Protein AF-A0A6V8KE29-F1 (afdb_monomer_lite)

Secondary structure (DSSP, 8-state):
-HHHHHHHHHS-----------HHHHH--S--SS----EEEEEEEEETTSSHHHHIIIIIIHHHHHHHHHTT----EEEEEEEEEPP-STT-S--SSEEEEEEEEEETT-TTHHHHHHHHHHHHHHTT-EE-TTS-----HHHHHHH-TTHHHHHHHHHHHHTTSPTTTT--HHHHHTT-SPP-

Sequence (184 aa):
MIRRALAAVIGRARPRVTACDVGYELMDLAETGGECYRADSMEAFFDAHAGAHIDFVEQDLFAAFEESAKAGRTVAGYVSLRFTRRSSALLAMQRWDVTCSVEVALLKGIEGNAEVLNTLELAALQRGGTIHWGQRNGTDAAAVAASYPELERWRKRLTEIIGDGRPGTFDNDFCSARGLEPQP

Foldseek 3Di:
DVVVVVCVVPVDPDPDDDDDDPPVCVVPVDPPVPDDFDWAKKKKKDAPVVCLVVCLVPPQLVVLCVVCVVVVFDWAWDKDKDWDADDPDQQDQNHYRIMIMIMTITGPPGPCPVVSRVSSQVSSLVSLIDIDPPHDDPDFLVSLCVNGVCLVVQQVVVCVVCPPHDPQPVH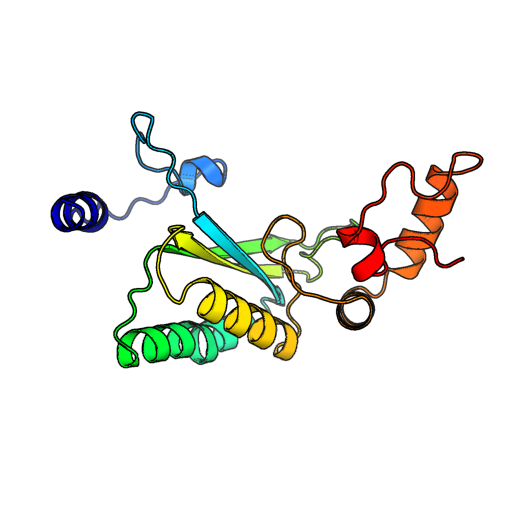DPSCVRNVSHHDD

Organism: NCBI:txid1076126

Radius of gyration: 19.03 Å; chains: 1; bounding box: 56×41×50 Å

Structure (mmCIF, N/CA/C/O backbone):
data_AF-A0A6V8KE29-F1
#
_entry.id   AF-A0A6V8KE29-F1
#
loop_
_atom_site.group_PDB
_atom_site.id
_atom_site.type_symbol
_atom_site.label_atom_id
_atom_site.label_alt_id
_atom_site.label_comp_id
_atom_site.label_asym_id
_atom_site.label_entity_id
_atom_site.label_seq_id
_atom_site.pdbx_PDB_ins_code
_atom_site.Cartn_x
_atom_site.Cartn_y
_atom_site.Cartn_z
_atom_site.occupancy
_atom_site.B_iso_or_equiv
_atom_site.auth_seq_id
_atom_site.auth_comp_id
_atom_site.auth_asym_id
_atom_site.auth_atom_id
_atom_site.pdbx_PDB_model_num
ATOM 1 N N . MET A 1 1 ? -19.698 23.303 14.865 1.00 40.16 1 MET A N 1
ATOM 2 C CA . MET A 1 1 ? -20.238 23.140 13.493 1.00 40.16 1 MET A CA 1
ATOM 3 C C . MET A 1 1 ? -20.007 21.735 12.922 1.00 40.16 1 MET A C 1
ATOM 5 O O . MET A 1 1 ? -20.951 21.170 12.395 1.00 40.16 1 MET A O 1
ATOM 9 N N . ILE A 1 2 ? -18.835 21.119 13.125 1.00 35.66 2 ILE A N 1
ATOM 10 C CA . ILE A 1 2 ? -18.460 19.786 12.590 1.00 35.66 2 ILE A CA 1
ATOM 11 C C . ILE A 1 2 ? -19.374 18.625 13.053 1.00 35.66 2 ILE A C 1
ATOM 13 O O . ILE A 1 2 ? -19.694 17.738 12.268 1.00 35.66 2 ILE A O 1
ATOM 17 N N . ARG A 1 3 ? -19.896 18.657 14.291 1.00 29.27 3 ARG A N 1
ATOM 18 C CA . ARG A 1 3 ? -20.776 17.590 14.824 1.00 29.27 3 ARG A CA 1
ATOM 19 C C . ARG A 1 3 ? -22.111 17.413 14.081 1.00 29.27 3 ARG A C 1
ATOM 21 O O . ARG A 1 3 ? -22.666 16.323 14.118 1.00 29.27 3 ARG A O 1
ATOM 28 N N . ARG A 1 4 ? -22.641 18.455 13.422 1.00 32.03 4 ARG A N 1
ATOM 29 C CA . ARG A 1 4 ? -23.905 18.352 12.662 1.00 32.03 4 ARG A CA 1
ATOM 30 C C . ARG A 1 4 ? -23.705 17.778 11.256 1.00 32.03 4 ARG A C 1
ATOM 32 O O . ARG A 1 4 ? -24.601 17.098 10.774 1.00 32.03 4 ARG A O 1
ATOM 39 N N . ALA A 1 5 ? -22.543 18.000 10.640 1.00 38.38 5 ALA A N 1
ATOM 40 C CA . ALA A 1 5 ? -22.230 17.479 9.309 1.00 38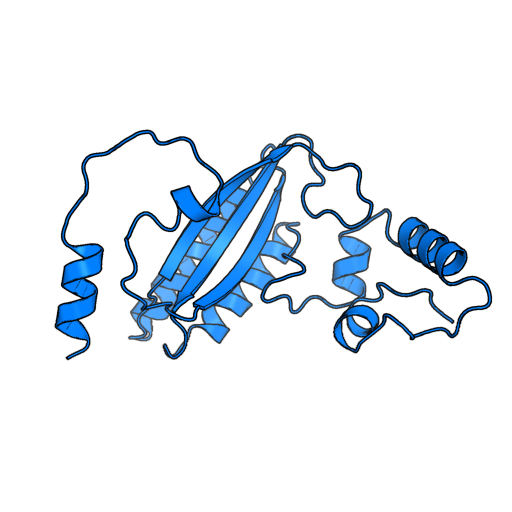.38 5 ALA A CA 1
ATOM 41 C C . ALA A 1 5 ? -21.986 15.960 9.339 1.00 38.38 5 ALA A C 1
ATOM 43 O O . ALA A 1 5 ? -22.573 15.229 8.547 1.00 38.38 5 ALA A O 1
ATOM 44 N N . LEU A 1 6 ? -21.228 15.464 10.328 1.00 34.75 6 LEU A N 1
ATOM 45 C CA . LEU A 1 6 ? -20.935 14.030 10.451 1.00 34.75 6 LEU A CA 1
ATOM 46 C C . LEU A 1 6 ? -22.209 13.187 10.670 1.00 34.75 6 LEU A C 1
ATOM 48 O O . LEU A 1 6 ? -22.374 12.127 10.075 1.00 34.75 6 LEU A O 1
ATOM 52 N N . ALA A 1 7 ? -23.151 13.691 11.476 1.00 34.88 7 ALA A N 1
ATOM 53 C CA . ALA A 1 7 ? -24.426 13.020 11.740 1.00 34.88 7 ALA A CA 1
ATOM 54 C C . ALA A 1 7 ? -25.383 13.035 10.533 1.00 34.88 7 ALA A C 1
ATOM 56 O O . ALA A 1 7 ? -26.183 12.116 10.382 1.00 34.88 7 ALA A O 1
ATOM 57 N N . ALA A 1 8 ? -25.306 14.048 9.664 1.00 40.38 8 ALA A N 1
ATOM 58 C CA . ALA A 1 8 ? -26.127 14.117 8.456 1.00 40.38 8 ALA A CA 1
ATOM 59 C C . ALA A 1 8 ? -25.638 13.151 7.362 1.00 40.38 8 ALA A C 1
ATOM 61 O O . ALA A 1 8 ? -26.462 12.570 6.659 1.00 40.38 8 ALA A O 1
ATOM 62 N N . VAL A 1 9 ? -24.320 12.939 7.265 1.00 47.38 9 VAL A N 1
ATOM 63 C CA . VAL A 1 9 ? -23.701 12.010 6.303 1.00 47.38 9 VAL A CA 1
ATOM 64 C C . VAL A 1 9 ? -23.853 10.549 6.747 1.00 47.38 9 VAL A C 1
ATOM 66 O O . VAL A 1 9 ? -24.133 9.685 5.923 1.00 47.38 9 VAL A O 1
ATOM 69 N N . ILE A 1 10 ? -23.741 10.266 8.050 1.00 48.09 10 ILE A N 1
ATOM 70 C CA . ILE A 1 10 ? -23.757 8.891 8.588 1.00 48.09 10 ILE A CA 1
ATOM 71 C C . ILE A 1 10 ? -25.175 8.444 9.019 1.00 48.09 10 ILE A C 1
ATOM 73 O O . ILE A 1 10 ? -25.472 7.254 9.077 1.00 48.09 10 ILE A O 1
ATOM 77 N N . GLY A 1 11 ? -26.086 9.381 9.310 1.00 36.81 11 GLY A N 1
ATOM 78 C CA . GLY A 1 11 ? -27.332 9.114 10.047 1.00 36.81 11 GLY A CA 1
ATOM 79 C C . GLY A 1 11 ? -28.564 8.691 9.241 1.00 36.81 11 GLY A C 1
ATOM 80 O O . GLY A 1 11 ? -29.607 8.433 9.840 1.00 36.81 11 GLY A O 1
ATOM 81 N N . ARG A 1 12 ? -28.500 8.601 7.908 1.00 46.25 12 ARG A N 1
ATOM 82 C CA . ARG A 1 12 ? -29.589 8.008 7.113 1.00 46.25 12 ARG A CA 1
ATOM 83 C C . ARG A 1 12 ? -29.098 6.713 6.495 1.00 46.25 12 ARG A C 1
ATOM 85 O O . ARG A 1 12 ? -28.470 6.733 5.442 1.00 46.25 12 ARG A O 1
ATOM 92 N N . ALA A 1 13 ? -29.418 5.596 7.145 1.00 47.84 13 ALA A N 1
ATOM 93 C CA . ALA A 1 13 ? -29.290 4.278 6.542 1.00 47.84 13 ALA A CA 1
ATOM 94 C C . ALA A 1 13 ? -30.093 4.273 5.233 1.00 47.84 13 ALA A C 1
ATOM 96 O O . ALA A 1 13 ? -31.324 4.217 5.242 1.00 47.84 13 ALA A O 1
ATOM 97 N N . ARG A 1 14 ? -29.396 4.416 4.103 1.00 54.84 14 ARG A N 1
ATOM 98 C CA . ARG A 1 14 ? -30.002 4.219 2.790 1.00 54.84 14 ARG A CA 1
ATOM 99 C C . ARG A 1 14 ? -30.458 2.757 2.703 1.00 54.84 14 ARG A C 1
ATOM 101 O O . ARG A 1 14 ? -29.802 1.888 3.287 1.00 54.84 14 ARG A O 1
ATOM 108 N N . PRO A 1 15 ? -31.580 2.462 2.025 1.00 55.62 15 PRO A N 1
ATOM 109 C CA . PRO A 1 15 ? -31.987 1.082 1.797 1.00 55.62 15 PRO A CA 1
ATOM 110 C C . PRO A 1 15 ? -30.828 0.309 1.163 1.00 55.62 15 PRO A C 1
ATOM 112 O O . PRO A 1 15 ? -30.126 0.844 0.306 1.00 55.62 15 PRO A O 1
ATOM 115 N N . ARG A 1 16 ? -30.605 -0.935 1.605 1.00 52.28 16 ARG A N 1
ATOM 116 C CA . ARG A 1 16 ? -29.600 -1.814 0.997 1.00 52.28 16 ARG A CA 1
ATOM 117 C C . ARG A 1 16 ? -29.984 -2.018 -0.464 1.00 52.28 16 ARG A C 1
ATOM 119 O O . ARG A 1 16 ? -30.970 -2.692 -0.748 1.00 52.28 16 ARG A O 1
ATOM 126 N N . VAL A 1 17 ? -29.226 -1.416 -1.367 1.00 63.16 17 VAL A N 1
ATOM 127 C CA . VAL A 1 17 ? -29.397 -1.559 -2.810 1.00 63.16 17 VAL A CA 1
ATOM 128 C C . VAL A 1 17 ? -28.163 -2.239 -3.376 1.00 63.16 17 VAL A C 1
ATOM 130 O O . VAL A 1 17 ? -27.036 -1.860 -3.064 1.00 63.16 17 VAL A O 1
ATOM 133 N N . THR A 1 18 ? -28.375 -3.267 -4.191 1.00 68.00 18 THR A N 1
ATOM 134 C CA . THR A 1 18 ? -27.329 -3.793 -5.066 1.00 68.00 18 THR A CA 1
ATOM 135 C C . THR A 1 18 ? -27.209 -2.834 -6.243 1.00 68.00 18 THR A C 1
ATOM 137 O O . THR A 1 18 ? -28.170 -2.664 -6.989 1.00 68.00 18 THR A O 1
ATOM 140 N N . ALA A 1 19 ? -26.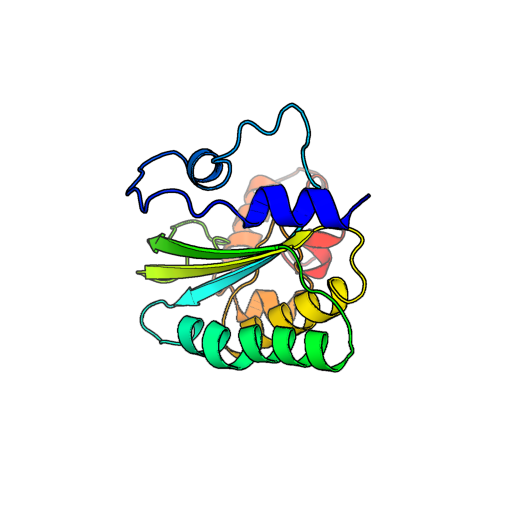051 -2.199 -6.387 1.00 65.44 19 ALA A N 1
ATOM 141 C CA . ALA A 1 19 ? -25.728 -1.320 -7.504 1.00 65.44 19 ALA A CA 1
ATOM 142 C C . ALA A 1 19 ? -24.534 -1.895 -8.279 1.00 65.44 19 ALA A C 1
ATOM 144 O O . ALA A 1 19 ? -23.673 -2.557 -7.698 1.00 65.44 19 ALA A O 1
ATOM 145 N N . CYS A 1 20 ? -24.501 -1.661 -9.588 1.00 59.97 20 CYS A N 1
ATOM 146 C CA . CYS A 1 20 ? -23.387 -2.005 -10.464 1.00 59.97 20 CYS A CA 1
ATOM 147 C C . CYS A 1 20 ? -23.042 -0.753 -11.263 1.00 59.97 20 CYS A C 1
ATOM 149 O O . CYS A 1 20 ? -23.911 -0.233 -11.956 1.00 59.97 20 CYS A O 1
ATOM 151 N N . ASP A 1 21 ? -21.809 -0.274 -11.119 1.00 64.44 21 ASP A N 1
ATOM 152 C CA . ASP A 1 21 ? -21.313 0.920 -11.794 1.00 64.44 21 ASP A CA 1
ATOM 153 C C . ASP A 1 21 ? -19.776 0.903 -11.871 1.00 64.44 21 ASP A C 1
ATOM 155 O O . ASP A 1 21 ? -19.129 -0.034 -11.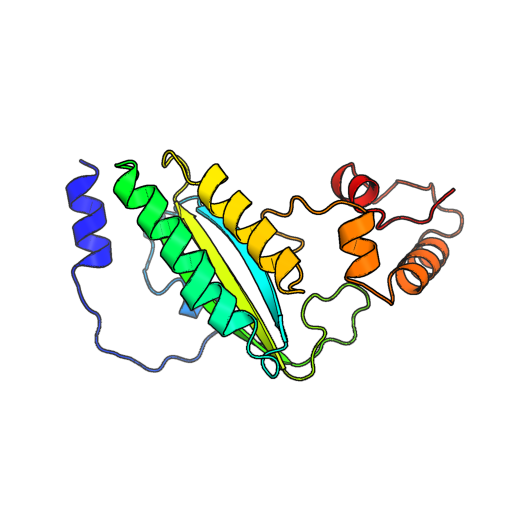384 1.00 64.44 21 ASP A O 1
ATOM 159 N N . VAL A 1 22 ? -19.172 1.936 -12.460 1.00 50.41 22 VAL A N 1
ATOM 160 C CA . VAL A 1 22 ? -17.732 2.197 -12.337 1.00 50.41 22 VAL A CA 1
ATOM 161 C C . VAL A 1 22 ? -17.379 2.487 -10.878 1.00 50.41 22 VAL A C 1
ATOM 163 O O . VAL A 1 22 ? -18.113 3.156 -10.159 1.00 50.41 22 VAL A O 1
ATOM 166 N N . GLY A 1 23 ? -16.237 1.966 -10.417 1.00 50.25 23 GLY A N 1
ATOM 167 C CA . GLY A 1 23 ? -15.914 1.900 -8.985 1.00 50.25 23 GLY A CA 1
ATOM 168 C C . GLY A 1 23 ? -16.017 3.231 -8.231 1.00 50.25 23 GLY A C 1
ATOM 169 O O . GLY A 1 23 ? -16.440 3.230 -7.080 1.00 50.25 23 GLY A O 1
ATOM 170 N N . TYR A 1 24 ? -15.691 4.358 -8.871 1.00 55.16 24 TYR A N 1
ATOM 171 C CA . TYR A 1 24 ? -15.832 5.668 -8.232 1.00 55.16 24 TYR A CA 1
ATOM 172 C C . TYR A 1 24 ? -17.300 6.090 -8.075 1.00 55.16 24 TYR A C 1
ATOM 174 O O . TYR A 1 24 ? -17.627 6.653 -7.044 1.00 55.16 24 TYR A O 1
ATOM 182 N N . GLU A 1 25 ? -18.197 5.750 -9.003 1.00 57.34 25 GLU A N 1
ATOM 183 C CA . GLU A 1 25 ? -19.638 6.055 -8.916 1.00 57.34 25 GLU A CA 1
ATOM 184 C C . GLU A 1 25 ? -20.335 5.187 -7.856 1.00 57.34 25 GLU A C 1
ATOM 186 O O . GLU A 1 25 ? -21.233 5.644 -7.151 1.00 57.34 25 GLU A O 1
ATOM 191 N N . LEU A 1 26 ? -19.854 3.952 -7.656 1.00 58.03 26 LEU A N 1
ATOM 192 C CA . LEU A 1 26 ? -20.290 3.090 -6.549 1.00 58.03 26 LEU A CA 1
ATOM 193 C C . LEU A 1 26 ? -19.850 3.601 -5.171 1.00 58.03 26 LEU A C 1
ATOM 195 O O . LEU A 1 26 ? -20.512 3.297 -4.178 1.00 58.03 26 LEU A O 1
ATOM 199 N N . MET A 1 27 ? -18.727 4.321 -5.089 1.00 57.09 27 MET A N 1
ATOM 200 C CA . MET A 1 27 ? -18.212 4.883 -3.833 1.00 57.09 27 MET A CA 1
ATOM 201 C C . MET A 1 27 ? -18.650 6.339 -3.610 1.00 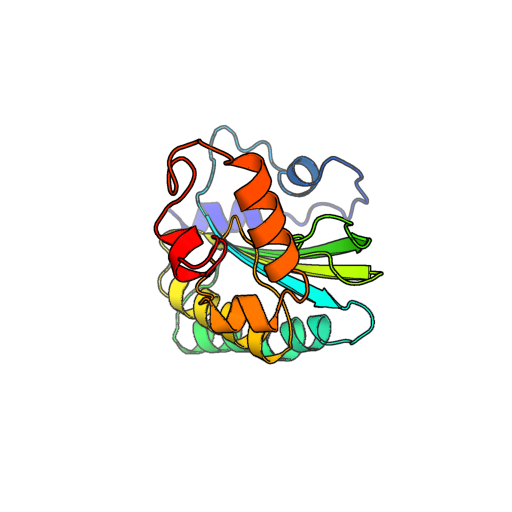57.09 27 MET A C 1
ATOM 203 O O . MET A 1 27 ? -18.761 6.769 -2.463 1.00 57.09 27 MET A O 1
ATOM 207 N N . ASP A 1 28 ? -18.975 7.067 -4.677 1.00 57.03 28 ASP A N 1
ATOM 208 C CA . ASP A 1 28 ? -19.443 8.455 -4.680 1.00 57.03 28 ASP A CA 1
ATOM 209 C C . ASP A 1 28 ? -20.972 8.520 -4.823 1.00 57.03 28 ASP A C 1
ATOM 211 O O . ASP A 1 28 ? -21.545 9.184 -5.681 1.00 57.03 28 ASP A O 1
ATOM 215 N N . LEU A 1 29 ? -21.677 7.784 -3.956 1.00 53.47 29 LEU A N 1
ATOM 216 C CA . LEU A 1 29 ? -23.145 7.698 -3.973 1.00 53.47 29 LEU A CA 1
ATOM 217 C C . LEU A 1 29 ? -23.838 8.999 -3.522 1.00 53.47 29 LEU A C 1
ATOM 219 O O . LEU A 1 29 ? -25.067 9.037 -3.383 1.00 53.47 29 LEU A O 1
ATOM 223 N N . ALA A 1 30 ? -23.094 10.053 -3.204 1.00 52.47 30 ALA A N 1
ATOM 224 C CA . ALA A 1 30 ? -23.647 11.351 -2.862 1.00 52.47 30 ALA A CA 1
ATOM 225 C C . ALA A 1 30 ? -23.384 12.318 -4.015 1.00 52.47 30 ALA A C 1
ATOM 227 O O . ALA A 1 30 ? -22.253 12.435 -4.462 1.00 52.47 30 ALA A O 1
ATOM 228 N N . GLU A 1 31 ? -24.401 13.081 -4.428 1.00 50.12 31 GLU A N 1
ATOM 229 C CA . GLU A 1 31 ? -24.151 14.383 -5.047 1.00 50.12 31 GLU A CA 1
ATOM 230 C C . GLU A 1 31 ? -23.386 15.218 -4.010 1.00 50.12 31 GLU A C 1
ATOM 232 O O . GLU A 1 31 ? -23.969 15.895 -3.159 1.00 50.12 31 GLU A O 1
ATOM 237 N N . THR A 1 32 ? -22.060 15.098 -4.001 1.00 51.94 32 THR A N 1
ATOM 238 C CA . THR A 1 32 ? -21.195 15.993 -3.254 1.00 51.94 32 THR A CA 1
ATOM 239 C C . THR A 1 32 ? -21.341 17.320 -3.980 1.00 51.94 32 THR A C 1
ATOM 241 O O . THR A 1 32 ? -20.823 17.497 -5.074 1.00 51.94 32 THR A O 1
ATOM 244 N N . GLY A 1 33 ? -22.171 18.228 -3.462 1.00 51.25 33 GLY A N 1
ATOM 245 C CA . GLY A 1 33 ? -22.493 19.519 -4.087 1.00 51.25 33 GLY A CA 1
ATOM 246 C C . GLY A 1 33 ? -21.292 20.474 -4.178 1.00 51.25 33 GLY A C 1
ATOM 247 O O . GLY A 1 33 ? -21.361 21.594 -3.686 1.00 51.25 33 GLY A O 1
ATOM 248 N N . GLY A 1 34 ? -20.175 20.025 -4.755 1.00 51.50 34 GLY A N 1
ATOM 249 C CA . GLY A 1 34 ? -18.868 20.671 -4.776 1.00 51.50 34 GLY A CA 1
ATOM 250 C C . GLY A 1 34 ? -17.957 20.337 -3.588 1.00 51.50 34 GLY A C 1
ATOM 251 O O . GLY A 1 34 ? -16.817 20.796 -3.565 1.00 51.50 34 GLY A O 1
ATOM 252 N N . GLU A 1 35 ? -18.406 19.555 -2.601 1.00 54.00 35 GLU A N 1
ATOM 253 C CA . GLU A 1 35 ? -17.611 19.252 -1.402 1.00 54.00 35 GLU A CA 1
ATOM 254 C C . GLU A 1 35 ? -16.776 17.972 -1.566 1.00 54.00 35 GLU A C 1
ATOM 256 O O . GLU A 1 35 ? -17.096 16.916 -1.024 1.00 54.00 35 GLU A O 1
ATOM 261 N N . CYS A 1 36 ? -15.662 18.072 -2.295 1.00 59.47 36 CYS A N 1
ATOM 262 C CA . CYS A 1 36 ? -14.628 17.036 -2.279 1.00 59.47 36 CYS A CA 1
ATOM 263 C C . CYS A 1 36 ? -13.863 17.083 -0.950 1.00 59.47 36 CYS A C 1
ATOM 265 O O . CYS A 1 36 ? -13.052 17.985 -0.707 1.00 59.47 36 CYS A O 1
ATOM 267 N N . TYR A 1 37 ? -14.077 16.085 -0.096 1.00 71.38 37 TYR A N 1
ATOM 268 C CA . TYR A 1 37 ? -13.293 15.918 1.123 1.00 71.38 37 TYR A CA 1
ATOM 269 C C . TYR A 1 37 ? -11.961 15.241 0.800 1.00 71.38 37 TYR A C 1
ATOM 271 O O . TYR A 1 37 ? -11.911 14.170 0.203 1.00 71.38 37 TYR A O 1
ATOM 279 N N . ARG A 1 38 ? -10.852 15.871 1.200 1.00 85.25 38 ARG A N 1
ATOM 280 C CA . ARG A 1 38 ? -9.517 15.286 1.029 1.00 85.25 38 ARG A CA 1
ATOM 281 C C . ARG A 1 38 ? -9.342 14.138 2.018 1.00 85.25 38 ARG A C 1
ATOM 283 O O . ARG A 1 38 ? -9.529 14.343 3.216 1.00 85.25 38 ARG A O 1
ATOM 290 N N . ALA A 1 39 ? -8.920 12.982 1.527 1.00 90.31 39 ALA A N 1
ATOM 291 C CA . ALA A 1 39 ? -8.514 11.848 2.346 1.00 90.31 39 ALA A CA 1
ATOM 292 C C . ALA A 1 39 ? -7.004 11.593 2.217 1.00 90.31 39 ALA A C 1
ATOM 294 O O . ALA A 1 39 ? -6.378 12.016 1.244 1.00 90.31 39 ALA A O 1
ATOM 295 N N . ASP A 1 40 ? -6.434 10.940 3.226 1.00 93.00 40 ASP A N 1
ATOM 296 C CA . ASP A 1 40 ? -5.177 10.194 3.125 1.00 93.00 40 ASP A CA 1
ATOM 297 C C . ASP A 1 40 ? -5.524 8.704 3.211 1.00 93.00 40 ASP A C 1
ATOM 299 O O . ASP A 1 40 ? -6.411 8.322 3.979 1.00 93.00 40 ASP A O 1
ATOM 303 N N . SER A 1 41 ? -4.885 7.874 2.398 1.00 96.00 41 SER A N 1
ATOM 304 C CA . SER A 1 41 ? -5.310 6.489 2.189 1.00 96.00 41 SER A CA 1
ATOM 305 C C . SER A 1 41 ? -4.138 5.557 1.962 1.00 96.00 41 SER A C 1
ATOM 307 O O . SER A 1 41 ? -3.152 5.940 1.330 1.00 96.00 41 SER A O 1
ATOM 309 N N . MET A 1 42 ? -4.302 4.317 2.405 1.00 97.75 42 MET A N 1
ATOM 310 C CA . MET A 1 42 ? -3.474 3.183 2.011 1.00 97.75 42 MET A CA 1
ATOM 311 C C . MET A 1 42 ? -4.369 2.072 1.461 1.00 97.75 42 MET A C 1
ATOM 313 O O . MET A 1 42 ? -5.521 1.935 1.875 1.00 97.75 42 MET A O 1
ATOM 317 N N . GLU A 1 43 ? -3.829 1.266 0.557 1.00 98.56 43 GLU A N 1
ATOM 318 C CA . GLU A 1 43 ? -4.497 0.076 0.044 1.00 98.56 43 GLU A CA 1
ATOM 319 C C . GLU A 1 43 ? -3.474 -1.051 -0.040 1.00 98.56 43 GLU A C 1
ATOM 321 O O . GLU A 1 43 ? -2.367 -0.878 -0.556 1.00 98.56 43 GLU A O 1
ATOM 326 N N . ALA A 1 44 ? -3.849 -2.204 0.502 1.00 98.50 44 ALA A N 1
ATOM 327 C CA . ALA A 1 44 ? -3.042 -3.409 0.524 1.00 98.50 44 ALA A CA 1
ATOM 328 C C . ALA A 1 44 ? -3.712 -4.512 -0.295 1.00 98.50 44 ALA A C 1
ATOM 330 O O . ALA A 1 44 ? -4.929 -4.656 -0.276 1.00 98.50 44 ALA A O 1
ATOM 331 N N . PHE A 1 45 ? -2.916 -5.308 -0.998 1.00 98.62 45 PHE A N 1
ATOM 332 C CA . PHE A 1 45 ? -3.369 -6.387 -1.871 1.00 98.62 45 PHE A CA 1
ATOM 333 C C . PHE A 1 45 ? -2.866 -7.725 -1.350 1.00 98.62 45 PHE A C 1
ATOM 335 O O . PHE A 1 45 ? -1.675 -7.868 -1.081 1.00 98.62 45 PHE A O 1
ATOM 342 N N . PHE A 1 46 ? -3.754 -8.709 -1.277 1.00 98.56 46 PHE A N 1
ATOM 343 C CA . PHE A 1 46 ? -3.487 -10.032 -0.724 1.00 98.56 46 PHE A CA 1
ATOM 344 C C . PHE A 1 46 ? -4.005 -11.136 -1.645 1.00 98.56 46 PHE A C 1
ATOM 346 O O . PHE A 1 46 ? -4.962 -10.941 -2.402 1.00 98.56 46 PHE A O 1
ATOM 353 N N . ASP A 1 47 ? -3.439 -12.332 -1.498 1.00 97.81 47 ASP A N 1
ATOM 354 C CA . ASP A 1 47 ? -4.038 -13.553 -2.029 1.00 97.81 47 ASP A CA 1
ATOM 355 C C . ASP A 1 47 ? -5.387 -13.813 -1.341 1.00 97.81 47 ASP A C 1
ATOM 357 O O . ASP A 1 47 ? -5.457 -14.030 -0.123 1.00 97.81 47 ASP A O 1
ATOM 361 N N . ALA A 1 48 ? -6.474 -13.797 -2.113 1.00 97.81 48 ALA A N 1
ATOM 362 C CA . ALA A 1 48 ? -7.806 -14.048 -1.576 1.00 97.81 48 ALA A CA 1
ATOM 363 C C . ALA A 1 48 ? -8.002 -15.512 -1.140 1.00 97.81 48 ALA A C 1
ATOM 365 O O . ALA A 1 48 ? -8.905 -15.796 -0.357 1.00 97.81 48 ALA A O 1
ATOM 366 N N . HIS A 1 49 ? -7.165 -16.445 -1.598 1.00 97.06 49 HIS A N 1
ATOM 367 C CA . HIS A 1 49 ? -7.249 -17.854 -1.208 1.00 97.06 49 HIS A CA 1
ATOM 368 C C . HIS A 1 49 ? -6.467 -18.178 0.068 1.00 97.06 49 HIS A C 1
ATOM 370 O O . HIS A 1 49 ? -6.772 -19.170 0.727 1.00 97.06 49 HIS A O 1
ATOM 376 N N . ALA A 1 50 ? -5.490 -17.348 0.442 1.00 95.62 50 ALA A N 1
ATOM 377 C CA . ALA A 1 50 ? -4.615 -17.605 1.587 1.00 95.62 50 ALA A CA 1
ATOM 378 C C . ALA A 1 50 ? -5.195 -17.151 2.940 1.00 95.62 50 ALA A C 1
ATOM 380 O O . ALA A 1 50 ? -4.593 -17.410 3.975 1.00 95.62 50 ALA A O 1
ATOM 381 N N . GLY A 1 51 ? -6.323 -16.431 2.951 1.00 96.38 51 GLY A N 1
ATOM 382 C CA . GLY A 1 51 ? -6.958 -15.924 4.177 1.00 96.38 51 GLY A CA 1
ATOM 383 C C . GLY A 1 51 ? -6.291 -14.692 4.808 1.00 96.38 51 GLY A C 1
ATOM 384 O O . GLY A 1 51 ? -6.917 -14.026 5.622 1.00 96.38 51 GLY A O 1
ATOM 385 N N . ALA A 1 52 ? -5.088 -14.304 4.372 1.00 97.62 52 ALA A N 1
ATOM 386 C CA . ALA A 1 52 ? -4.325 -13.191 4.953 1.00 97.62 52 ALA A CA 1
ATOM 387 C C . ALA A 1 52 ? -5.070 -11.838 4.981 1.00 97.62 52 ALA A C 1
ATOM 389 O O . ALA A 1 52 ? -4.880 -11.052 5.904 1.00 97.62 52 ALA A O 1
ATOM 390 N N . HIS A 1 53 ? -5.939 -11.568 4.001 1.00 98.00 53 HIS A N 1
ATOM 391 C CA . HIS A 1 53 ? -6.790 -10.370 3.986 1.00 98.00 53 HIS A CA 1
ATOM 392 C C . HIS A 1 53 ? -7.852 -10.370 5.095 1.00 98.00 53 HIS A C 1
ATOM 394 O O . HIS A 1 53 ? -8.197 -9.306 5.600 1.00 98.00 53 HIS A O 1
ATOM 400 N N . ILE A 1 54 ? -8.367 -11.545 5.475 1.00 98.25 54 ILE A N 1
ATOM 401 C CA . ILE A 1 54 ? -9.314 -11.692 6.588 1.00 98.25 54 ILE A CA 1
ATOM 402 C C . ILE A 1 54 ? -8.574 -11.413 7.887 1.00 98.25 54 ILE A C 1
ATOM 404 O O . ILE A 1 54 ? -9.010 -10.557 8.651 1.00 98.25 54 ILE A O 1
ATOM 408 N N . ASP A 1 55 ? -7.417 -12.049 8.093 1.00 98.38 55 ASP A N 1
ATOM 409 C CA . ASP A 1 55 ? -6.629 -11.814 9.302 1.00 98.38 55 ASP A CA 1
ATOM 410 C C . ASP A 1 55 ? -6.186 -10.350 9.419 1.00 98.38 55 ASP A C 1
ATOM 412 O O . ASP A 1 55 ? -6.210 -9.792 10.511 1.00 98.38 55 ASP A O 1
ATOM 416 N N . PHE A 1 56 ? -5.830 -9.705 8.304 1.00 98.62 56 PHE A N 1
ATOM 417 C CA . PHE A 1 56 ? -5.510 -8.279 8.281 1.00 98.62 56 PHE A CA 1
ATOM 418 C C . PHE A 1 56 ? -6.674 -7.421 8.797 1.00 98.62 56 PHE A C 1
ATOM 420 O O . PHE A 1 56 ? -6.483 -6.541 9.637 1.00 98.62 56 PHE A O 1
ATOM 427 N N . VAL A 1 57 ? -7.895 -7.694 8.328 1.00 98.31 57 VAL A N 1
ATOM 428 C CA . VAL A 1 57 ? -9.093 -6.966 8.766 1.00 98.31 57 VAL A CA 1
ATOM 429 C C . VAL A 1 57 ? -9.417 -7.267 10.232 1.00 98.31 57 VAL A C 1
ATOM 431 O O . VAL A 1 57 ? -9.634 -6.346 11.019 1.00 98.31 57 VAL A O 1
ATOM 434 N N . GLU A 1 58 ? -9.451 -8.543 10.608 1.00 97.88 58 GLU A N 1
ATOM 435 C CA . GLU A 1 58 ? -9.914 -8.968 11.929 1.00 97.88 58 GLU A CA 1
ATOM 436 C C . GLU A 1 58 ? -8.911 -8.662 13.045 1.00 97.88 58 GLU A C 1
ATOM 438 O O . GLU A 1 58 ? -9.321 -8.300 14.148 1.00 97.88 58 GLU A O 1
ATOM 443 N N . GLN A 1 59 ? -7.612 -8.798 12.772 1.00 97.88 59 GLN A N 1
ATOM 444 C CA . GLN A 1 59 ? -6.570 -8.743 13.797 1.00 97.88 59 GLN A CA 1
ATOM 445 C C . GLN A 1 59 ? -5.811 -7.417 13.809 1.00 97.88 59 GLN A C 1
ATOM 447 O O . GLN A 1 59 ? -5.449 -6.965 14.890 1.00 97.88 59 GLN A O 1
ATOM 452 N N . ASP A 1 60 ? -5.593 -6.772 12.657 1.00 98.44 60 ASP A N 1
ATOM 453 C CA . ASP A 1 60 ? -4.767 -5.556 12.601 1.00 98.44 60 ASP A CA 1
ATOM 454 C C . ASP A 1 60 ? -5.614 -4.296 12.429 1.00 98.44 60 ASP A C 1
ATOM 456 O O . ASP A 1 60 ? -5.439 -3.324 13.164 1.00 98.44 60 ASP A O 1
ATOM 460 N N . LEU A 1 61 ? -6.567 -4.307 11.492 1.00 98.19 61 LEU A N 1
ATOM 461 C CA . LEU A 1 61 ? -7.407 -3.145 11.199 1.00 98.19 61 LEU A CA 1
ATOM 462 C C . LEU A 1 61 ? -8.276 -2.763 12.392 1.00 98.19 61 LEU A C 1
ATOM 464 O O . LEU A 1 61 ? -8.244 -1.613 12.841 1.00 98.19 61 LEU A O 1
ATOM 468 N N . PHE A 1 62 ? -9.029 -3.718 12.938 1.00 97.19 62 PHE A N 1
ATOM 469 C CA . PHE A 1 62 ? -9.850 -3.440 14.113 1.00 97.19 62 PHE A CA 1
ATOM 470 C C . PHE A 1 62 ? -9.008 -3.122 15.349 1.00 97.19 62 PHE A C 1
ATOM 472 O O . PHE A 1 62 ? -9.393 -2.240 16.116 1.00 97.19 62 PHE A O 1
ATOM 479 N N . ALA A 1 63 ? -7.841 -3.752 15.516 1.00 97.62 63 ALA A N 1
ATOM 480 C CA . ALA A 1 63 ? -6.935 -3.423 16.613 1.00 97.62 63 ALA A CA 1
ATOM 481 C C . ALA A 1 63 ? -6.415 -1.981 16.514 1.00 97.62 63 ALA A C 1
ATOM 483 O O . ALA A 1 63 ? -6.485 -1.248 17.498 1.00 97.62 63 ALA A O 1
ATOM 484 N N . ALA A 1 64 ? -5.989 -1.526 15.331 1.00 97.50 64 ALA A N 1
ATOM 485 C CA . ALA A 1 64 ? -5.517 -0.156 15.130 1.00 97.50 64 ALA A CA 1
ATOM 486 C C . ALA A 1 64 ? -6.612 0.887 15.426 1.00 97.50 64 ALA A C 1
ATOM 488 O O . ALA A 1 64 ? -6.344 1.942 16.011 1.00 97.50 64 ALA A O 1
ATOM 489 N N . PHE A 1 65 ? -7.865 0.599 15.059 1.00 96.19 65 PHE A N 1
ATOM 490 C CA . PHE A 1 65 ? -8.995 1.483 15.360 1.00 96.19 65 PHE A CA 1
ATOM 491 C C . PHE A 1 65 ? -9.336 1.495 16.853 1.00 96.19 65 PHE A C 1
ATOM 493 O O . PHE A 1 65 ? -9.558 2.566 17.422 1.00 96.19 65 PHE A O 1
ATOM 500 N N . GLU A 1 66 ? -9.325 0.331 17.500 1.00 96.19 66 GLU A N 1
ATOM 501 C CA . GLU A 1 66 ? -9.533 0.187 18.942 1.00 96.19 66 GLU A CA 1
ATOM 502 C C . GLU A 1 66 ? -8.442 0.925 19.740 1.00 96.19 66 GLU A C 1
ATOM 504 O O . GLU A 1 66 ? -8.737 1.630 20.705 1.00 96.19 66 GLU A O 1
ATOM 509 N N . GLU A 1 67 ? -7.177 0.826 19.326 1.00 96.25 67 GLU A N 1
ATOM 510 C CA . GLU A 1 67 ? -6.060 1.560 19.929 1.00 96.25 67 GLU A CA 1
ATOM 511 C C . GLU A 1 67 ? -6.204 3.074 19.760 1.00 96.25 67 GLU A C 1
ATOM 513 O O . GLU A 1 67 ? -5.991 3.832 20.712 1.00 96.25 67 GLU A O 1
ATOM 518 N N . SER A 1 68 ? -6.618 3.533 18.575 1.00 94.69 68 SER A N 1
ATOM 519 C CA . SER A 1 68 ? -6.930 4.946 18.351 1.00 94.69 68 SER A CA 1
ATOM 520 C C . SER A 1 68 ? -8.043 5.420 19.291 1.00 94.69 68 SER A C 1
ATOM 522 O O . SER A 1 68 ? -7.891 6.454 19.948 1.00 94.69 68 SER A O 1
ATOM 524 N N . ALA A 1 69 ? -9.121 4.642 19.421 1.00 93.88 69 ALA A N 1
ATOM 525 C CA . ALA A 1 69 ? -10.241 4.960 20.300 1.00 93.88 69 ALA A CA 1
ATOM 526 C C . ALA A 1 69 ? -9.827 5.007 21.782 1.00 93.88 69 ALA A C 1
ATOM 528 O O . ALA A 1 69 ? -10.177 5.956 22.485 1.00 93.88 69 ALA A O 1
ATOM 529 N N . LYS A 1 70 ? -9.022 4.042 22.250 1.00 95.88 70 LYS A N 1
ATOM 530 C CA . LYS A 1 70 ? -8.456 4.020 23.614 1.00 95.88 70 LYS A CA 1
ATOM 531 C C . LYS A 1 70 ? -7.570 5.229 23.902 1.00 95.88 70 LYS A C 1
ATOM 533 O O . LYS A 1 70 ? -7.571 5.731 25.022 1.00 95.88 70 LYS A O 1
ATOM 538 N N . ALA A 1 71 ? -6.859 5.724 22.892 1.00 94.75 71 ALA A N 1
ATOM 539 C CA . ALA A 1 71 ? -6.077 6.955 22.973 1.00 94.75 71 ALA A CA 1
ATOM 540 C C . ALA A 1 71 ? -6.932 8.239 22.883 1.00 94.75 71 ALA A C 1
ATOM 542 O O . ALA A 1 71 ? -6.381 9.335 22.843 1.00 94.75 71 ALA A O 1
ATOM 543 N N . GLY A 1 72 ? -8.266 8.133 22.820 1.00 93.94 72 GLY A N 1
ATOM 544 C CA . GLY A 1 72 ? -9.171 9.278 22.684 1.00 93.94 72 GLY A CA 1
ATOM 545 C C . GLY A 1 72 ? -9.163 9.922 21.293 1.00 93.94 72 GLY A C 1
ATOM 546 O O . GLY A 1 72 ? -9.688 11.024 21.129 1.00 93.94 72 GLY A O 1
ATOM 547 N N . ARG A 1 73 ? -8.583 9.255 20.287 1.00 94.19 73 ARG A N 1
ATOM 548 C CA . ARG A 1 73 ? -8.473 9.748 18.909 1.00 94.19 73 ARG A CA 1
ATOM 549 C C . ARG A 1 73 ? -9.604 9.195 18.050 1.00 94.19 73 ARG A C 1
ATOM 551 O O . ARG A 1 73 ? -9.944 8.015 18.107 1.00 94.19 73 ARG A O 1
ATOM 558 N N . THR A 1 74 ? -10.191 10.064 17.233 1.00 90.44 74 THR A N 1
ATOM 559 C CA . THR A 1 74 ? -11.255 9.682 16.295 1.00 90.44 74 THR A CA 1
ATOM 560 C C . THR A 1 74 ? -10.642 9.118 15.022 1.00 90.44 74 THR A C 1
ATOM 562 O O . THR A 1 74 ? -9.733 9.724 14.475 1.00 90.44 74 THR A O 1
ATOM 565 N N . VAL A 1 75 ? -11.191 8.021 14.507 1.00 90.62 75 VAL A N 1
ATOM 566 C CA . VAL A 1 75 ? -10.943 7.563 13.135 1.00 90.62 75 VAL A CA 1
ATOM 567 C C . VAL A 1 75 ? -12.197 7.871 12.325 1.00 90.62 75 VAL A C 1
ATOM 569 O O . VAL A 1 75 ? -13.287 7.435 12.692 1.00 90.62 75 VAL A O 1
ATOM 572 N N . ALA A 1 76 ? -12.073 8.652 11.252 1.00 90.75 76 ALA A N 1
ATOM 573 C CA . ALA A 1 76 ? -13.194 8.936 10.356 1.00 90.75 76 ALA A CA 1
ATOM 574 C C . ALA A 1 76 ? -12.768 8.757 8.902 1.00 90.75 76 ALA A C 1
ATOM 576 O O . ALA A 1 76 ? -11.785 9.349 8.456 1.00 90.75 76 ALA A O 1
ATOM 577 N N . GLY A 1 77 ? -13.521 7.943 8.171 1.00 90.62 77 GLY A N 1
ATOM 578 C CA . GLY A 1 77 ? -13.143 7.472 6.850 1.00 90.62 77 GLY A CA 1
ATOM 579 C C . GLY A 1 77 ? -13.990 6.282 6.419 1.00 90.62 77 GLY A C 1
ATOM 580 O O . GLY A 1 77 ? -15.053 6.037 6.996 1.00 90.62 77 GLY A O 1
ATOM 581 N N . TYR A 1 78 ? -13.502 5.532 5.438 1.00 92.50 78 TYR A N 1
ATOM 582 C CA . TYR A 1 78 ? -14.088 4.261 5.032 1.00 92.50 78 TYR A CA 1
ATOM 583 C C . TYR A 1 78 ? -13.023 3.174 4.901 1.00 92.50 78 TYR A C 1
ATOM 585 O O . TYR A 1 78 ? -11.832 3.448 4.741 1.00 92.50 78 TYR A O 1
ATOM 593 N N . VAL A 1 79 ? -13.498 1.932 4.958 1.00 95.81 79 VAL A N 1
ATOM 594 C CA . VAL A 1 79 ? -12.738 0.739 4.598 1.00 95.81 79 VAL A CA 1
ATOM 595 C C . VAL A 1 79 ? -13.459 0.083 3.431 1.00 95.81 79 VAL A C 1
ATOM 597 O O . VAL A 1 79 ? -14.679 -0.092 3.496 1.00 95.81 79 VAL A O 1
ATOM 600 N N . SER A 1 80 ? -12.738 -0.250 2.363 1.00 95.75 80 SER A N 1
ATOM 601 C CA . SER A 1 80 ? -13.302 -0.932 1.195 1.00 95.75 80 SER A CA 1
ATOM 602 C C . SER A 1 80 ? -12.546 -2.223 0.904 1.00 95.75 80 SER A C 1
ATOM 604 O O . SER A 1 80 ? -11.343 -2.319 1.145 1.00 95.75 80 SER A O 1
ATOM 606 N N . LEU A 1 81 ? -13.270 -3.236 0.423 1.00 97.88 81 LEU A N 1
ATOM 607 C CA . LEU A 1 81 ? -12.689 -4.483 -0.060 1.00 97.88 81 LEU A CA 1
ATOM 608 C C . LEU A 1 81 ? -13.079 -4.678 -1.521 1.00 97.88 81 LEU A C 1
ATOM 610 O O . LEU A 1 81 ? -14.260 -4.580 -1.868 1.00 97.88 81 LEU A O 1
ATOM 614 N N . ARG A 1 82 ? -12.100 -4.969 -2.378 1.00 97.81 82 ARG A N 1
ATOM 615 C CA . ARG A 1 82 ? -12.315 -5.197 -3.812 1.00 97.81 82 ARG A CA 1
ATOM 616 C C . ARG A 1 82 ? -11.629 -6.486 -4.245 1.00 97.81 82 ARG A C 1
ATOM 618 O O . ARG A 1 82 ? -10.476 -6.731 -3.915 1.00 97.81 82 ARG A O 1
ATOM 625 N N . PHE A 1 83 ? -12.335 -7.305 -5.020 1.00 97.81 83 PHE A N 1
ATOM 626 C CA . PHE A 1 83 ? -11.798 -8.554 -5.557 1.00 97.81 83 PHE A CA 1
ATOM 627 C C . PHE A 1 83 ? -11.523 -8.401 -7.044 1.00 97.81 83 PHE A C 1
ATOM 629 O O . PHE A 1 83 ? -12.386 -7.982 -7.815 1.00 97.81 83 PHE A O 1
ATOM 636 N N . THR A 1 84 ? -10.309 -8.744 -7.449 1.00 97.75 84 THR A N 1
ATOM 637 C CA . THR A 1 84 ? -9.838 -8.600 -8.827 1.00 97.75 84 THR A CA 1
ATOM 638 C C . THR A 1 84 ? -9.136 -9.869 -9.282 1.00 97.75 84 THR A C 1
ATOM 640 O O . THR A 1 84 ? -8.632 -10.645 -8.470 1.00 97.75 84 THR A O 1
ATOM 643 N N . ARG A 1 85 ? -9.119 -10.105 -10.596 1.00 97.88 85 ARG A N 1
ATOM 644 C CA . ARG A 1 85 ? -8.312 -11.179 -11.182 1.00 97.88 85 ARG A CA 1
ATOM 645 C C . ARG A 1 85 ? -6.858 -10.752 -11.305 1.00 97.88 85 ARG A C 1
ATOM 647 O O . ARG A 1 85 ? -6.553 -9.561 -11.366 1.00 97.88 85 ARG A O 1
ATOM 654 N N . ARG A 1 86 ? -5.993 -11.753 -11.438 1.00 97.25 86 ARG A N 1
ATOM 655 C CA . ARG A 1 86 ? -4.585 -11.576 -11.781 1.00 97.25 86 ARG A CA 1
ATOM 656 C C . ARG A 1 86 ? -4.385 -10.666 -12.994 1.00 97.25 86 ARG A C 1
ATOM 658 O O . ARG A 1 86 ? -5.009 -10.861 -14.037 1.00 97.25 86 ARG A O 1
ATOM 665 N N . SER A 1 87 ? -3.456 -9.726 -12.869 1.00 96.81 87 SER A N 1
ATOM 666 C CA . SER A 1 87 ? -2.957 -8.890 -13.958 1.00 96.81 87 SER A CA 1
ATOM 667 C C . SER A 1 87 ? -1.689 -9.487 -14.574 1.00 96.81 87 SER A C 1
ATOM 669 O O . SER A 1 87 ? -0.900 -10.147 -13.899 1.00 96.81 87 SER A O 1
ATOM 671 N N . SER A 1 88 ? -1.475 -9.238 -15.867 1.00 96.06 88 SER A N 1
ATOM 672 C CA . SER A 1 88 ? -0.257 -9.630 -16.587 1.00 96.06 88 SER A CA 1
ATOM 673 C C . SER A 1 88 ? 0.853 -8.573 -16.543 1.00 96.06 88 SER A C 1
ATOM 675 O O . SER A 1 88 ? 1.931 -8.802 -17.092 1.00 96.06 88 SER A O 1
ATOM 677 N N . ALA A 1 89 ? 0.601 -7.396 -15.961 1.00 96.12 89 ALA A N 1
ATOM 678 C CA . ALA A 1 89 ? 1.611 -6.347 -15.854 1.00 96.12 89 ALA A CA 1
ATOM 679 C C . ALA A 1 89 ? 2.640 -6.680 -14.759 1.00 96.12 89 ALA A C 1
ATOM 681 O O . ALA A 1 89 ? 2.280 -7.119 -13.670 1.00 96.12 89 ALA A O 1
ATOM 682 N N . LEU A 1 90 ? 3.924 -6.434 -15.041 1.00 96.00 90 LEU A N 1
ATOM 683 C CA . LEU A 1 90 ? 5.048 -6.880 -14.199 1.00 96.00 90 LEU A CA 1
ATOM 684 C C . LEU A 1 90 ? 5.046 -6.269 -12.789 1.00 96.00 90 LEU A C 1
ATOM 686 O O . LEU A 1 90 ? 5.491 -6.909 -11.842 1.00 96.00 90 LEU A O 1
ATOM 690 N N . LEU A 1 91 ? 4.529 -5.045 -12.661 1.00 96.31 91 LEU A N 1
ATOM 691 C CA . LEU A 1 91 ? 4.426 -4.311 -11.397 1.00 96.31 91 LEU A CA 1
ATOM 692 C C . LEU A 1 91 ? 2.989 -4.232 -10.862 1.00 96.31 91 LEU A C 1
ATOM 694 O O . LEU A 1 91 ? 2.710 -3.436 -9.968 1.00 96.31 91 LEU A O 1
ATOM 698 N N . ALA A 1 92 ? 2.048 -5.010 -11.403 1.00 96.88 92 ALA A N 1
ATOM 699 C CA . ALA A 1 92 ? 0.691 -5.007 -10.871 1.00 96.88 92 ALA A CA 1
ATOM 700 C C . ALA A 1 92 ? 0.648 -5.603 -9.461 1.00 96.88 92 ALA A C 1
ATOM 702 O O . ALA A 1 92 ? 1.298 -6.607 -9.182 1.00 96.88 92 ALA A O 1
ATOM 703 N N . MET A 1 93 ? -0.178 -5.020 -8.595 1.00 97.56 93 MET A N 1
ATOM 704 C CA . MET A 1 93 ? -0.404 -5.520 -7.233 1.00 97.56 93 MET A CA 1
ATOM 705 C C . MET A 1 93 ? -1.403 -6.689 -7.222 1.00 97.56 93 MET A C 1
ATOM 707 O O . MET A 1 93 ? -1.414 -7.506 -6.306 1.00 97.56 93 MET A O 1
ATOM 711 N N . GLN A 1 94 ? -2.203 -6.824 -8.288 1.00 97.12 94 GLN A N 1
ATOM 712 C CA . GLN A 1 94 ? -3.124 -7.938 -8.525 1.00 97.12 94 GLN A CA 1
ATOM 713 C C . GLN A 1 94 ? -2.373 -9.168 -9.051 1.00 97.12 94 GLN A C 1
ATOM 715 O O . GLN A 1 94 ? -2.433 -9.495 -10.237 1.00 97.12 94 GLN A O 1
ATOM 720 N N . ARG A 1 95 ? -1.595 -9.821 -8.185 1.00 93.75 95 ARG A N 1
ATOM 721 C CA . ARG A 1 95 ? -0.622 -10.859 -8.584 1.00 93.75 95 ARG A CA 1
ATOM 722 C C . ARG A 1 95 ? -1.134 -12.283 -8.452 1.00 93.75 95 ARG A C 1
ATOM 724 O O . ARG A 1 95 ? -0.536 -13.187 -9.035 1.00 93.75 95 ARG A O 1
ATOM 731 N N . TRP A 1 96 ? -2.202 -12.474 -7.690 1.00 96.56 96 TRP A N 1
ATOM 732 C CA . TRP A 1 96 ? -2.802 -13.775 -7.417 1.00 96.56 96 TRP A CA 1
ATOM 733 C C . TRP A 1 96 ? -4.026 -13.996 -8.298 1.00 96.56 96 TRP A C 1
ATOM 735 O O . TRP A 1 96 ? -4.619 -13.030 -8.786 1.00 96.56 96 TRP A O 1
ATOM 745 N N . ASP A 1 97 ? -4.404 -15.260 -8.494 1.00 97.12 97 ASP A N 1
ATOM 746 C CA . ASP A 1 97 ? -5.529 -15.655 -9.354 1.00 97.12 97 ASP A CA 1
ATOM 747 C C . ASP A 1 97 ? -6.815 -14.905 -8.982 1.00 97.12 97 ASP A C 1
ATOM 749 O O . ASP A 1 97 ? -7.494 -14.357 -9.858 1.00 97.12 97 ASP A O 1
ATOM 753 N N . VAL A 1 98 ? -7.061 -14.781 -7.675 1.00 98.00 98 VAL A N 1
ATOM 754 C CA . VAL A 1 98 ? -7.980 -13.807 -7.090 1.00 98.00 98 VAL A CA 1
ATOM 755 C C . VAL A 1 98 ? -7.213 -12.982 -6.064 1.00 98.00 98 VAL A C 1
ATOM 757 O O . VAL A 1 98 ? -6.687 -13.504 -5.085 1.00 98.00 98 VAL A O 1
ATOM 760 N N . THR A 1 99 ? -7.154 -11.676 -6.293 1.00 98.50 99 THR A N 1
ATOM 761 C CA . THR A 1 99 ? -6.558 -10.716 -5.367 1.00 98.50 99 THR A CA 1
ATOM 762 C C . THR A 1 99 ? -7.665 -9.983 -4.622 1.00 98.50 99 THR A C 1
ATOM 764 O O . THR A 1 99 ? -8.559 -9.422 -5.259 1.00 98.50 99 THR A O 1
ATOM 767 N N . CYS A 1 100 ? -7.587 -9.953 -3.294 1.00 98.62 100 CYS A N 1
ATOM 768 C CA . CYS A 1 100 ? -8.387 -9.054 -2.468 1.00 98.62 100 CYS A CA 1
ATOM 769 C C . CYS A 1 100 ? -7.560 -7.809 -2.166 1.00 98.62 100 CYS A C 1
ATOM 771 O O . CYS A 1 100 ? -6.468 -7.928 -1.611 1.00 98.62 100 CYS A O 1
ATOM 773 N N . SER A 1 101 ? -8.072 -6.630 -2.499 1.00 98.62 101 SER A N 1
ATOM 774 C CA . SER A 1 101 ? -7.523 -5.375 -2.012 1.00 98.62 101 SER A CA 1
ATOM 775 C C . SER A 1 101 ? -8.349 -4.840 -0.852 1.00 98.62 101 SER A C 1
ATOM 777 O O . SER A 1 101 ? -9.575 -4.937 -0.869 1.00 98.62 101 SER A O 1
ATOM 779 N N . VAL A 1 102 ? -7.667 -4.347 0.177 1.00 98.69 102 VAL A N 1
ATOM 780 C CA . VAL A 1 102 ? -8.248 -3.723 1.365 1.00 98.69 102 VAL A CA 1
ATOM 781 C C . VAL A 1 102 ? -7.738 -2.294 1.408 1.00 98.69 102 VAL A C 1
ATOM 783 O O . VAL A 1 102 ? -6.542 -2.065 1.575 1.00 98.69 102 VAL A O 1
ATOM 786 N N . GLU A 1 103 ? -8.637 -1.338 1.232 1.00 98.44 103 GLU A N 1
ATOM 787 C CA . GLU A 1 103 ? -8.335 0.089 1.274 1.00 98.44 103 GLU A CA 1
ATOM 788 C C . GLU A 1 103 ? -8.848 0.697 2.571 1.00 98.44 103 GLU A C 1
ATOM 790 O O . GLU A 1 103 ? -9.974 0.426 2.988 1.00 98.44 103 GLU A O 1
ATOM 795 N N . VAL A 1 104 ? -8.037 1.565 3.171 1.00 98.00 104 VAL A N 1
ATOM 796 C CA . VAL A 1 104 ? -8.401 2.385 4.324 1.00 98.00 104 VAL A CA 1
ATOM 797 C C . VAL A 1 104 ? -8.150 3.841 3.964 1.00 98.00 104 VAL A C 1
ATOM 799 O O . VAL A 1 104 ? -7.003 4.263 3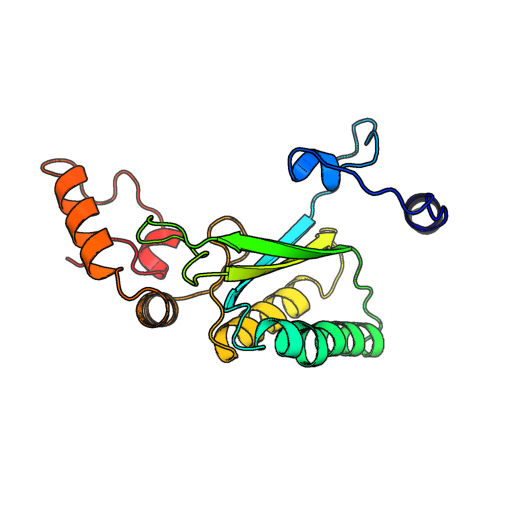.824 1.00 98.00 104 VAL A O 1
ATOM 802 N N . ALA A 1 105 ? -9.226 4.612 3.821 1.00 95.81 105 ALA A N 1
ATOM 803 C CA . ALA A 1 105 ? -9.179 6.023 3.456 1.00 95.81 105 ALA A CA 1
ATOM 804 C C . ALA A 1 105 ? -9.739 6.878 4.592 1.00 95.81 105 ALA A C 1
ATOM 806 O O . ALA A 1 105 ? -10.917 6.775 4.935 1.00 95.81 105 ALA A O 1
ATOM 807 N N . LEU A 1 106 ? -8.897 7.730 5.176 1.00 94.81 106 LEU A N 1
ATOM 808 C CA . LEU A 1 106 ? -9.213 8.551 6.343 1.00 94.81 106 LEU A CA 1
ATOM 809 C C . LEU A 1 106 ? -9.272 10.034 5.971 1.00 94.81 106 LEU A C 1
ATOM 811 O O . LEU A 1 106 ? -8.422 10.544 5.242 1.00 94.81 106 LEU A O 1
ATOM 815 N N . LEU A 1 107 ? -10.253 10.760 6.507 1.00 91.44 107 LEU A N 1
ATOM 816 C CA . LEU A 1 107 ? -10.419 12.194 6.264 1.00 91.44 107 LEU A CA 1
ATOM 817 C C . LEU A 1 107 ? -9.191 12.977 6.738 1.00 91.44 107 LEU A C 1
ATOM 819 O O . LEU A 1 107 ? -8.763 12.855 7.886 1.00 91.44 107 LEU A O 1
ATOM 823 N N . LYS A 1 108 ? -8.632 13.819 5.867 1.00 86.94 108 LYS A N 1
ATOM 824 C CA . LYS A 1 108 ? -7.415 14.582 6.156 1.00 86.94 108 LYS A CA 1
ATOM 825 C C . LYS A 1 108 ? -7.633 15.578 7.300 1.00 86.94 108 LYS A C 1
ATOM 827 O O . LYS A 1 108 ? -8.662 16.241 7.375 1.00 86.94 108 LYS A O 1
ATOM 832 N N . GLY A 1 109 ? -6.608 15.742 8.139 1.00 84.31 109 GLY A N 1
ATOM 833 C CA . GLY A 1 109 ? -6.602 16.706 9.247 1.00 84.31 109 GLY A CA 1
ATOM 834 C C . GLY A 1 109 ? -7.092 16.145 10.582 1.00 84.31 109 GLY A C 1
ATOM 835 O O . GLY A 1 109 ? -7.209 16.901 11.542 1.00 84.31 109 GLY A O 1
ATOM 836 N N . ILE A 1 110 ? -7.358 14.840 10.653 1.00 89.25 110 ILE A N 1
ATOM 837 C CA . ILE A 1 110 ? -7.654 14.144 11.903 1.00 89.25 110 ILE A CA 1
ATOM 838 C C . ILE A 1 110 ? -6.347 13.630 12.514 1.00 89.25 110 ILE A C 1
ATOM 840 O O . ILE A 1 110 ? -5.528 12.996 11.845 1.00 89.25 110 ILE A O 1
ATOM 844 N N . GLU A 1 111 ? -6.145 13.954 13.788 1.00 92.88 111 GLU A N 1
ATOM 845 C CA . GLU A 1 111 ? -4.992 13.524 14.577 1.00 92.88 111 GLU A CA 1
ATOM 846 C C . GLU A 1 111 ? -4.962 11.996 14.713 1.00 92.88 111 GLU A C 1
ATOM 848 O O . GLU A 1 111 ? -5.975 11.376 15.032 1.00 92.88 111 GLU A O 1
ATOM 853 N N . GLY A 1 112 ? -3.795 11.383 14.502 1.00 92.94 112 GLY A N 1
ATOM 854 C CA . GLY A 1 112 ? -3.623 9.931 14.582 1.00 92.94 112 GLY A CA 1
ATOM 855 C C . GLY A 1 112 ? -3.751 9.183 13.254 1.00 92.94 112 GLY A C 1
ATOM 856 O O . GLY A 1 112 ? -3.406 8.004 13.200 1.00 92.94 112 GLY A O 1
ATOM 857 N N . ASN A 1 113 ? -4.224 9.829 12.180 1.00 94.31 113 ASN A N 1
ATOM 858 C CA . ASN A 1 113 ? -4.415 9.153 10.893 1.00 94.31 113 ASN A CA 1
ATOM 859 C C . ASN A 1 113 ? -3.115 8.569 10.334 1.00 94.31 113 ASN A C 1
ATOM 861 O O . ASN A 1 113 ? -3.112 7.444 9.847 1.00 94.31 113 ASN A O 1
ATOM 865 N N . ALA A 1 114 ? -2.022 9.335 10.374 1.00 94.06 114 ALA A N 1
ATOM 866 C CA . ALA A 1 114 ? -0.753 8.899 9.800 1.00 94.06 114 ALA A CA 1
ATOM 867 C C . ALA A 1 114 ? -0.203 7.679 10.548 1.00 94.06 114 ALA A C 1
ATOM 869 O O . ALA A 1 114 ? 0.308 6.756 9.924 1.00 94.06 114 ALA A O 1
ATOM 870 N N . GLU A 1 115 ? -0.348 7.660 11.871 1.00 95.50 115 GLU A N 1
ATOM 871 C CA . GLU A 1 115 ? 0.035 6.550 12.732 1.00 95.50 115 GLU A CA 1
ATOM 872 C C . GLU A 1 115 ? -0.795 5.305 12.425 1.00 95.50 115 GLU A C 1
ATOM 874 O O . GLU A 1 115 ? -0.220 4.246 12.200 1.00 95.50 115 GLU A O 1
ATOM 879 N N . VAL A 1 116 ? -2.124 5.437 12.333 1.00 97.06 116 VAL A N 1
ATOM 880 C CA . VAL A 1 116 ? -3.013 4.323 11.964 1.00 97.06 116 VAL A CA 1
ATOM 881 C C . VAL A 1 116 ? -2.635 3.764 10.591 1.00 97.06 116 VAL A C 1
ATOM 883 O O . VAL A 1 116 ? -2.418 2.563 10.463 1.00 97.06 116 VAL A O 1
ATOM 886 N N . LEU A 1 117 ? -2.492 4.615 9.570 1.00 97.38 117 LEU A N 1
ATOM 887 C CA . LEU A 1 117 ? -2.156 4.166 8.215 1.00 97.38 117 LEU A CA 1
ATOM 888 C C . LEU A 1 117 ? -0.764 3.517 8.141 1.00 97.38 117 LEU A C 1
ATOM 890 O O . LEU A 1 117 ? -0.608 2.514 7.451 1.00 97.38 117 LEU A O 1
ATOM 894 N N . ASN A 1 118 ? 0.229 4.036 8.872 1.00 96.31 118 ASN A N 1
ATOM 895 C CA . ASN A 1 118 ? 1.562 3.429 8.948 1.00 96.31 118 ASN A CA 1
ATOM 896 C C . ASN A 1 118 ? 1.529 2.050 9.622 1.00 96.31 118 ASN A C 1
ATOM 898 O O . ASN A 1 118 ? 2.160 1.117 9.129 1.00 96.31 118 ASN A O 1
ATOM 902 N N . THR A 1 119 ? 0.792 1.905 10.728 1.00 97.25 119 THR A N 1
ATOM 903 C CA . THR A 1 119 ? 0.626 0.613 11.412 1.00 97.25 119 THR A CA 1
ATOM 904 C C . THR A 1 119 ? 0.006 -0.422 10.476 1.00 97.25 119 THR A C 1
ATOM 906 O O . THR A 1 119 ? 0.492 -1.548 10.391 1.00 97.25 119 THR A O 1
ATOM 909 N N . LEU A 1 120 ? -1.025 -0.029 9.725 1.00 98.38 120 LEU A N 1
ATOM 910 C CA . LEU A 1 120 ? -1.698 -0.914 8.776 1.00 98.38 120 LEU A CA 1
ATOM 911 C C . LEU A 1 120 ? -0.826 -1.266 7.569 1.00 98.38 120 LEU A C 1
ATOM 913 O O . LEU A 1 120 ? -0.853 -2.404 7.115 1.00 98.38 120 LEU A O 1
ATOM 917 N N . GLU A 1 121 ? -0.012 -0.337 7.069 1.00 97.94 121 GLU A N 1
ATOM 918 C CA . GLU A 1 121 ? 0.942 -0.634 5.995 1.00 97.94 121 GLU A CA 1
ATOM 919 C C . GLU A 1 121 ? 1.959 -1.699 6.426 1.00 97.94 121 GLU A C 1
ATOM 921 O O . GLU A 1 121 ? 2.175 -2.680 5.713 1.00 97.94 121 GLU A O 1
ATOM 926 N N . LEU A 1 122 ? 2.528 -1.555 7.626 1.00 96.81 122 LEU A N 1
ATOM 927 C CA . LEU A 1 122 ? 3.469 -2.528 8.180 1.00 96.81 122 LEU A CA 1
ATOM 928 C C . LEU A 1 122 ? 2.815 -3.895 8.406 1.00 96.81 122 LEU A C 1
ATOM 930 O O . LEU A 1 122 ? 3.397 -4.917 8.042 1.00 96.81 122 LEU A O 1
ATOM 934 N N . ALA A 1 123 ? 1.605 -3.920 8.966 1.00 98.06 123 ALA A N 1
ATOM 935 C CA . ALA A 1 123 ? 0.864 -5.156 9.193 1.00 98.06 123 ALA A CA 1
ATOM 936 C C . ALA A 1 123 ? 0.532 -5.878 7.874 1.00 98.06 123 ALA A C 1
ATOM 938 O O . ALA A 1 123 ? 0.718 -7.091 7.756 1.00 98.06 123 ALA A O 1
ATOM 939 N N . ALA A 1 124 ? 0.138 -5.131 6.838 1.00 97.88 124 ALA A N 1
ATOM 940 C CA . ALA A 1 124 ? -0.103 -5.688 5.513 1.00 97.88 124 ALA A CA 1
ATOM 941 C C . ALA A 1 124 ? 1.155 -6.355 4.931 1.00 97.88 124 ALA A C 1
ATOM 943 O O . ALA A 1 124 ? 1.077 -7.483 4.438 1.00 97.88 124 ALA A O 1
ATOM 944 N N . LEU A 1 125 ? 2.318 -5.701 5.034 1.00 96.12 125 LEU A N 1
ATOM 945 C CA . LEU A 1 125 ? 3.597 -6.261 4.581 1.00 96.12 125 LEU A CA 1
ATOM 946 C C . LEU A 1 125 ? 3.976 -7.532 5.354 1.00 96.12 125 LEU A C 1
ATOM 948 O O . LEU A 1 125 ? 4.404 -8.514 4.749 1.00 96.12 125 LEU A O 1
ATOM 952 N N . GLN A 1 126 ? 3.774 -7.551 6.675 1.00 96.38 126 GLN A N 1
ATOM 953 C CA . GLN A 1 126 ? 4.040 -8.728 7.516 1.00 96.38 126 GLN A CA 1
ATOM 954 C C . GLN A 1 126 ? 3.179 -9.937 7.133 1.00 96.38 126 GLN A C 1
ATOM 956 O O . GLN A 1 126 ? 3.614 -11.078 7.287 1.00 96.38 126 GLN A O 1
ATOM 961 N N . ARG A 1 127 ? 1.987 -9.699 6.578 1.00 96.44 127 ARG A N 1
ATOM 962 C CA . ARG A 1 127 ? 1.088 -10.740 6.062 1.00 96.44 127 ARG A CA 1
ATOM 963 C C . ARG A 1 127 ? 1.323 -11.096 4.592 1.00 96.44 127 ARG A C 1
ATOM 965 O O . ARG A 1 127 ? 0.511 -11.799 3.994 1.00 96.44 127 ARG A O 1
ATOM 972 N N . GLY A 1 128 ? 2.416 -10.622 3.995 1.00 95.06 128 GLY A N 1
ATOM 973 C CA . GLY A 1 128 ? 2.756 -10.892 2.596 1.00 95.06 128 GLY A CA 1
ATOM 974 C C . GLY A 1 128 ? 1.907 -10.115 1.585 1.00 95.06 128 GLY A C 1
ATOM 975 O O . GLY A 1 128 ? 1.871 -10.479 0.406 1.00 95.06 128 GLY A O 1
ATOM 976 N N . GLY A 1 129 ? 1.215 -9.064 2.032 1.00 96.31 129 GLY A N 1
ATOM 977 C CA . GLY A 1 129 ? 0.496 -8.150 1.156 1.00 96.31 129 GLY A CA 1
ATOM 978 C C . GLY A 1 129 ? 1.434 -7.209 0.396 1.00 96.31 129 GLY A C 1
ATOM 979 O O . GLY A 1 129 ? 2.574 -6.978 0.793 1.00 96.31 129 GLY A O 1
ATOM 980 N N . THR A 1 130 ? 0.942 -6.634 -0.701 1.00 97.12 130 THR A N 1
ATOM 981 C CA . THR A 1 130 ? 1.625 -5.547 -1.429 1.00 97.12 130 THR A CA 1
ATOM 982 C C . THR A 1 130 ? 0.878 -4.239 -1.313 1.00 97.12 130 THR A C 1
ATOM 984 O O . THR A 1 130 ? -0.348 -4.241 -1.310 1.00 97.12 130 THR A O 1
ATOM 987 N N . ILE A 1 131 ? 1.605 -3.125 -1.282 1.00 97.94 131 ILE A N 1
ATOM 988 C CA . ILE A 1 131 ? 1.035 -1.793 -1.060 1.00 97.94 131 ILE A CA 1
ATOM 989 C C . ILE A 1 131 ? 0.759 -1.069 -2.378 1.00 97.94 131 ILE A C 1
ATOM 991 O O . ILE A 1 131 ? 1.525 -1.188 -3.337 1.00 97.94 131 ILE A O 1
ATOM 995 N N . HIS A 1 132 ? -0.332 -0.301 -2.405 1.00 98.00 132 HIS A N 1
ATOM 996 C CA . HIS A 1 132 ? -0.779 0.449 -3.567 1.00 98.00 132 HIS A CA 1
ATOM 997 C C . HIS A 1 132 ? 0.256 1.476 -4.055 1.00 98.00 132 HIS A C 1
ATOM 999 O O . HIS A 1 132 ? 0.750 2.281 -3.271 1.00 98.00 132 HIS A O 1
ATOM 1005 N N . TRP A 1 133 ? 0.577 1.504 -5.353 1.00 97.50 133 TRP A N 1
ATOM 1006 C CA . TRP A 1 133 ? 1.580 2.437 -5.897 1.00 97.50 133 TRP A CA 1
ATOM 1007 C C . TRP A 1 133 ? 1.146 3.906 -5.880 1.00 97.50 133 TRP A C 1
ATOM 1009 O O . TRP A 1 133 ? 1.950 4.789 -5.616 1.00 97.50 133 TRP A O 1
ATOM 1019 N N . GLY A 1 134 ? -0.127 4.169 -6.176 1.00 95.44 134 GLY A N 1
ATOM 1020 C CA . GLY A 1 134 ? -0.710 5.516 -6.248 1.00 95.44 134 GLY A CA 1
ATOM 1021 C C . GLY A 1 134 ? -1.311 6.049 -4.942 1.00 95.44 134 GLY A C 1
ATOM 1022 O O . GLY A 1 134 ? -2.069 7.011 -4.988 1.00 95.44 134 GLY A O 1
ATOM 1023 N N . GLN A 1 135 ? -1.048 5.403 -3.806 1.00 95.38 135 GLN A N 1
ATOM 1024 C CA . GLN A 1 135 ? -1.530 5.836 -2.489 1.00 95.38 135 GLN A CA 1
ATOM 1025 C C . GLN A 1 135 ? -0.351 5.923 -1.511 1.00 95.38 135 GLN A C 1
ATOM 1027 O O . GLN A 1 135 ? 0.807 5.878 -1.935 1.00 95.38 135 GLN A O 1
ATOM 1032 N N . ARG A 1 136 ? -0.615 6.078 -0.209 1.00 94.62 136 ARG A N 1
ATOM 1033 C CA . ARG A 1 136 ? 0.438 6.026 0.804 1.00 94.62 136 ARG A CA 1
ATOM 1034 C C . ARG A 1 136 ? 1.168 4.685 0.702 1.00 94.62 136 ARG A C 1
ATOM 1036 O O . ARG A 1 136 ? 0.540 3.629 0.728 1.00 94.62 136 ARG A O 1
ATOM 1043 N N . ASN A 1 137 ? 2.479 4.773 0.514 1.00 96.31 137 ASN A N 1
ATOM 1044 C CA . ASN A 1 137 ? 3.346 3.630 0.292 1.00 96.31 137 ASN A CA 1
ATOM 1045 C C . ASN A 1 137 ? 4.743 3.965 0.809 1.00 96.31 137 ASN A C 1
ATOM 1047 O O . ASN A 1 137 ? 5.494 4.675 0.143 1.00 96.31 137 ASN A O 1
ATOM 1051 N N . GLY A 1 138 ? 5.089 3.481 1.995 1.00 95.06 138 GLY A N 1
ATOM 1052 C CA . GLY A 1 138 ? 6.389 3.640 2.644 1.00 95.06 138 GLY A CA 1
ATOM 1053 C C . GLY A 1 138 ? 7.390 2.522 2.346 1.00 95.06 138 GLY A C 1
ATOM 1054 O O . GLY A 1 138 ? 8.436 2.482 2.988 1.00 95.06 138 GLY A O 1
ATOM 1055 N N . THR A 1 139 ? 7.100 1.625 1.395 1.00 95.94 139 THR A N 1
ATOM 1056 C CA . THR A 1 139 ? 7.996 0.500 1.079 1.00 95.94 139 THR A CA 1
ATOM 1057 C C . THR A 1 139 ? 9.351 0.967 0.549 1.00 95.94 139 THR A C 1
ATOM 1059 O O . THR A 1 139 ? 9.446 1.959 -0.178 1.00 95.94 139 THR A O 1
ATOM 1062 N N . ASP A 1 140 ? 10.399 0.226 0.908 1.00 95.38 140 ASP A N 1
ATOM 1063 C CA . ASP A 1 140 ? 11.753 0.399 0.387 1.00 95.38 140 ASP A CA 1
ATOM 1064 C C . ASP A 1 140 ? 12.066 -0.621 -0.723 1.00 95.38 140 ASP A C 1
ATOM 1066 O O . ASP A 1 140 ? 11.274 -1.517 -1.035 1.00 95.38 140 ASP A O 1
ATOM 1070 N N . ALA A 1 141 ? 13.245 -0.495 -1.333 1.00 95.75 141 ALA A N 1
ATOM 1071 C CA . ALA A 1 141 ? 13.690 -1.389 -2.397 1.00 95.75 141 ALA A CA 1
ATOM 1072 C C . ALA A 1 141 ? 13.732 -2.873 -1.987 1.00 95.75 141 ALA A C 1
ATOM 1074 O O . ALA A 1 141 ? 13.492 -3.739 -2.830 1.00 95.75 141 ALA A O 1
ATOM 1075 N N . ALA A 1 142 ? 14.009 -3.187 -0.717 1.00 94.25 142 ALA A N 1
ATOM 1076 C CA . ALA A 1 142 ? 14.064 -4.566 -0.240 1.00 94.25 142 ALA A CA 1
ATOM 1077 C C . ALA A 1 142 ? 12.656 -5.169 -0.134 1.00 94.25 142 ALA A C 1
ATOM 1079 O O . ALA A 1 142 ? 12.418 -6.268 -0.639 1.00 94.25 142 ALA A O 1
ATOM 1080 N N . ALA A 1 143 ? 11.708 -4.432 0.448 1.00 94.25 143 ALA A N 1
ATOM 1081 C CA . ALA A 1 143 ? 10.305 -4.827 0.520 1.00 94.25 143 ALA A CA 1
ATOM 1082 C C . ALA A 1 143 ? 9.683 -4.976 -0.879 1.00 94.25 143 ALA A C 1
ATOM 1084 O O . ALA A 1 143 ? 8.937 -5.927 -1.136 1.00 94.25 143 ALA A O 1
ATOM 1085 N N . VAL A 1 144 ? 10.031 -4.081 -1.810 1.00 96.00 144 VAL A N 1
ATOM 1086 C CA . VAL A 1 144 ? 9.598 -4.167 -3.210 1.00 96.00 144 VAL A CA 1
ATOM 1087 C C . VAL A 1 144 ? 10.208 -5.381 -3.907 1.00 96.00 144 VAL A C 1
ATOM 1089 O O . VAL A 1 144 ? 9.472 -6.132 -4.539 1.00 96.00 144 VAL A O 1
ATOM 1092 N N . ALA A 1 145 ? 11.507 -5.644 -3.765 1.00 94.44 145 ALA A N 1
ATOM 1093 C CA . ALA A 1 145 ? 12.140 -6.817 -4.375 1.00 94.44 145 ALA A CA 1
ATOM 1094 C C . ALA A 1 145 ? 11.587 -8.142 -3.821 1.00 94.44 145 ALA A C 1
ATOM 1096 O O . ALA A 1 145 ? 11.329 -9.068 -4.589 1.00 94.44 145 ALA A O 1
ATOM 1097 N N . ALA A 1 146 ? 11.349 -8.222 -2.508 1.00 92.81 146 ALA A N 1
ATOM 1098 C CA . ALA A 1 146 ? 10.719 -9.383 -1.877 1.00 92.81 146 ALA A CA 1
ATOM 1099 C C . ALA A 1 146 ? 9.279 -9.583 -2.365 1.00 92.81 146 ALA A C 1
ATOM 1101 O O . ALA A 1 146 ? 8.806 -10.710 -2.505 1.00 92.81 146 ALA A O 1
ATOM 1102 N N . SER A 1 147 ? 8.590 -8.478 -2.647 1.00 92.88 147 SER A N 1
ATOM 1103 C CA . SER A 1 147 ? 7.257 -8.518 -3.211 1.00 92.88 147 SER A CA 1
ATOM 1104 C C . SER A 1 147 ? 7.309 -8.982 -4.664 1.00 92.88 147 SER A C 1
ATOM 1106 O O . SER A 1 147 ? 6.699 -9.996 -4.967 1.00 92.88 147 SER A O 1
ATOM 1108 N N . TYR A 1 148 ? 7.986 -8.288 -5.575 1.00 95.00 148 TYR A N 1
ATOM 1109 C CA . TYR A 1 148 ? 7.809 -8.441 -7.024 1.00 95.00 148 TYR A CA 1
ATOM 1110 C C . TYR A 1 148 ? 8.898 -9.316 -7.671 1.00 95.00 148 TYR A C 1
ATOM 1112 O O . TYR A 1 148 ? 9.966 -8.803 -8.004 1.00 95.00 148 TYR A O 1
ATOM 1120 N N . PRO A 1 149 ? 8.632 -10.604 -7.976 1.00 91.12 149 PRO A N 1
ATOM 1121 C CA . PRO A 1 149 ? 9.658 -11.497 -8.525 1.00 91.12 149 PRO A CA 1
ATOM 1122 C C . PRO A 1 149 ? 10.076 -11.116 -9.953 1.00 91.12 149 PRO A C 1
ATOM 1124 O O . PRO A 1 149 ? 11.175 -11.430 -10.395 1.00 91.12 149 PRO A O 1
ATOM 1127 N N . GLU A 1 150 ? 9.206 -10.408 -10.679 1.00 94.38 150 GLU A N 1
ATOM 1128 C CA . GLU A 1 150 ? 9.451 -9.939 -12.047 1.00 94.38 150 GLU A CA 1
ATOM 1129 C C . GLU A 1 150 ? 10.173 -8.577 -12.098 1.00 94.38 150 GLU A C 1
ATOM 1131 O O . GLU A 1 150 ? 10.301 -7.991 -13.175 1.00 94.38 150 GLU A O 1
ATOM 1136 N N . LEU A 1 151 ? 10.646 -8.047 -10.962 1.00 95.62 151 LEU A N 1
ATOM 1137 C CA . LEU A 1 151 ? 11.249 -6.712 -10.888 1.00 95.62 151 LEU A CA 1
ATOM 1138 C C . LEU A 1 151 ? 12.476 -6.564 -11.801 1.00 95.62 151 LEU A C 1
ATOM 1140 O O . LEU A 1 151 ? 12.602 -5.563 -12.500 1.00 95.62 151 LEU A O 1
ATOM 1144 N N . GLU A 1 152 ? 13.337 -7.581 -11.886 1.00 95.00 152 GLU A N 1
ATOM 1145 C CA . GLU A 1 152 ? 14.484 -7.565 -12.809 1.00 95.00 152 GLU A CA 1
ATOM 1146 C C . GLU A 1 152 ? 14.055 -7.505 -14.275 1.00 95.00 152 GLU A C 1
ATOM 1148 O O . GLU A 1 152 ? 14.641 -6.795 -15.096 1.00 95.00 152 GLU A O 1
ATOM 1153 N N . ARG A 1 153 ? 12.983 -8.222 -14.621 1.00 95.62 153 ARG A N 1
ATOM 1154 C CA . ARG A 1 153 ? 12.425 -8.176 -15.971 1.00 95.62 153 ARG A CA 1
ATOM 1155 C C . ARG A 1 153 ? 11.851 -6.797 -16.270 1.00 95.62 153 ARG A C 1
ATOM 1157 O O . ARG A 1 153 ? 12.034 -6.315 -17.385 1.00 95.62 153 ARG A O 1
ATOM 1164 N N . TRP A 1 154 ? 11.180 -6.171 -15.304 1.00 95.25 154 TRP A N 1
ATOM 1165 C CA . TRP A 1 154 ? 10.726 -4.787 -15.418 1.00 95.25 154 TRP A CA 1
ATOM 1166 C C . TRP A 1 154 ? 11.903 -3.846 -15.691 1.00 95.25 154 TRP A C 1
ATOM 1168 O O . TRP A 1 154 ? 11.888 -3.164 -16.714 1.00 95.25 154 TRP A O 1
ATOM 1178 N N . ARG A 1 155 ? 12.950 -3.886 -14.858 1.00 93.50 155 ARG A N 1
ATOM 1179 C CA . ARG A 1 155 ? 14.150 -3.047 -15.009 1.00 93.50 155 ARG A CA 1
ATOM 1180 C C . ARG A 1 155 ? 14.781 -3.218 -16.388 1.00 93.50 155 ARG A C 1
ATOM 1182 O O . ARG A 1 155 ? 15.022 -2.234 -17.077 1.00 93.50 155 ARG A O 1
ATOM 1189 N N . LYS A 1 156 ? 14.943 -4.462 -16.851 1.00 93.25 156 LYS A N 1
ATOM 1190 C CA . LYS A 1 156 ? 15.460 -4.748 -18.197 1.00 93.25 156 LYS A CA 1
ATOM 1191 C C . LYS A 1 156 ? 14.599 -4.124 -19.301 1.00 93.25 156 LYS A C 1
ATOM 1193 O O . LYS A 1 156 ? 15.138 -3.522 -20.225 1.00 93.25 156 LYS A O 1
ATOM 1198 N N . ARG A 1 157 ? 13.269 -4.259 -19.224 1.00 93.12 157 ARG A N 1
ATOM 1199 C CA . ARG A 1 157 ? 12.359 -3.649 -20.211 1.00 93.12 157 ARG A CA 1
ATOM 1200 C C . ARG A 1 157 ? 12.399 -2.130 -20.159 1.00 93.12 157 ARG A C 1
ATOM 1202 O O . ARG A 1 157 ? 12.338 -1.498 -21.206 1.00 93.12 157 ARG A O 1
ATOM 1209 N N . LEU A 1 158 ? 12.537 -1.556 -18.972 1.00 92.00 158 LEU A N 1
ATOM 1210 C CA . LEU A 1 158 ? 12.679 -0.120 -18.807 1.00 92.00 158 LEU A CA 1
ATOM 1211 C C . LEU A 1 158 ? 13.975 0.387 -19.454 1.00 92.00 158 LEU A C 1
ATOM 1213 O O . LEU A 1 158 ? 13.923 1.357 -20.205 1.00 92.00 158 LEU A O 1
ATOM 1217 N N . THR A 1 159 ? 15.102 -0.315 -19.283 1.00 90.06 159 THR A N 1
ATOM 1218 C CA . THR A 1 159 ? 16.355 -0.014 -20.000 1.00 90.06 159 THR A CA 1
ATOM 1219 C C . THR A 1 159 ? 16.170 -0.049 -21.518 1.00 90.06 159 THR A C 1
ATOM 1221 O O . THR A 1 159 ? 16.622 0.861 -22.206 1.00 90.06 159 THR A O 1
ATOM 1224 N N . GLU A 1 160 ? 15.483 -1.064 -22.051 1.00 91.62 160 GLU A N 1
ATOM 1225 C CA . GLU A 1 160 ? 15.204 -1.177 -23.492 1.00 91.62 160 GLU A CA 1
ATOM 1226 C C . GLU A 1 160 ? 14.329 -0.021 -24.013 1.00 91.62 160 GLU A C 1
ATOM 1228 O O . GLU A 1 160 ? 14.555 0.460 -25.121 1.00 91.62 160 GLU A O 1
ATOM 1233 N N . ILE A 1 161 ? 13.348 0.435 -23.223 1.00 90.50 161 ILE A N 1
ATOM 1234 C CA . ILE A 1 161 ? 12.464 1.561 -23.572 1.00 90.50 161 ILE A CA 1
ATOM 1235 C C . ILE A 1 161 ? 13.217 2.894 -23.530 1.00 90.50 161 ILE A C 1
ATOM 1237 O O . ILE A 1 161 ? 13.003 3.739 -24.398 1.00 90.50 161 ILE A O 1
ATOM 1241 N N . ILE A 1 162 ? 14.080 3.092 -22.530 1.00 89.25 162 ILE A N 1
ATOM 1242 C CA . ILE A 1 162 ? 14.916 4.294 -22.427 1.00 89.25 162 ILE A CA 1
ATOM 1243 C C . ILE A 1 162 ? 15.907 4.338 -23.597 1.00 89.25 162 ILE A C 1
ATOM 1245 O O . ILE A 1 162 ? 16.071 5.396 -24.204 1.00 89.25 162 ILE A O 1
ATOM 1249 N N . GLY A 1 163 ? 16.525 3.202 -23.945 1.00 85.81 163 GLY A N 1
ATOM 1250 C CA . GLY A 1 163 ? 17.485 3.091 -25.044 1.00 85.81 163 GLY A CA 1
ATOM 1251 C C . GLY A 1 163 ? 18.648 4.074 -24.886 1.00 85.81 163 GLY A C 1
ATOM 1252 O O . GLY A 1 163 ? 19.248 4.163 -23.818 1.00 85.81 163 GLY A O 1
ATOM 1253 N N . ASP A 1 164 ? 18.914 4.855 -25.935 1.00 83.94 164 ASP A N 1
ATOM 1254 C CA . ASP A 1 164 ? 19.918 5.935 -25.933 1.00 83.94 164 ASP A CA 1
ATOM 1255 C C . ASP A 1 164 ? 19.406 7.239 -25.282 1.00 83.94 164 ASP A C 1
ATOM 1257 O O . ASP A 1 164 ? 20.057 8.286 -25.334 1.00 83.94 164 ASP A O 1
ATOM 1261 N N . GLY A 1 165 ? 18.204 7.209 -24.702 1.00 82.00 165 GLY A N 1
ATOM 1262 C CA . GLY A 1 165 ? 17.644 8.303 -23.925 1.00 82.00 165 GLY A CA 1
ATOM 1263 C C . GLY A 1 165 ? 18.441 8.572 -22.649 1.00 82.00 165 GLY A C 1
ATOM 1264 O O . GLY A 1 165 ? 19.281 7.787 -22.215 1.00 82.00 165 GLY A O 1
ATOM 1265 N N . ARG A 1 166 ? 18.169 9.710 -22.007 1.00 81.31 166 ARG A N 1
ATOM 1266 C CA . ARG A 1 166 ? 18.852 10.077 -20.764 1.00 81.31 166 ARG A CA 1
ATOM 1267 C C . ARG A 1 166 ? 18.284 9.262 -19.589 1.00 81.31 166 ARG A C 1
ATOM 1269 O O . ARG A 1 166 ? 17.091 9.419 -19.298 1.00 81.31 166 ARG A O 1
ATOM 1276 N N . PRO A 1 167 ? 19.105 8.467 -18.872 1.00 76.19 167 PRO A N 1
ATOM 1277 C CA . PRO A 1 167 ? 18.671 7.816 -17.639 1.00 76.19 167 PRO A CA 1
ATOM 1278 C C . PRO A 1 167 ? 18.107 8.839 -16.646 1.00 76.19 167 PRO A C 1
ATOM 1280 O O . PRO A 1 167 ? 18.605 9.964 -16.557 1.00 76.19 167 PRO A O 1
ATOM 1283 N N . GLY A 1 168 ? 17.044 8.465 -15.935 1.00 79.19 168 GLY A N 1
ATOM 1284 C CA . GLY A 1 168 ? 16.380 9.332 -14.958 1.00 79.19 168 GLY A CA 1
ATOM 1285 C C . GLY A 1 168 ? 15.395 10.364 -15.529 1.00 79.19 168 GLY A C 1
ATOM 1286 O O . GLY A 1 168 ? 14.876 11.180 -14.777 1.00 79.19 168 GLY A O 1
ATOM 1287 N N . THR A 1 169 ? 15.107 10.364 -16.839 1.00 85.94 169 THR A N 1
ATOM 1288 C CA . THR A 1 169 ? 14.151 11.330 -17.437 1.00 85.94 169 THR A CA 1
ATOM 1289 C C . THR A 1 169 ? 12.720 11.166 -16.910 1.00 85.94 169 THR A C 1
ATOM 1291 O O . THR A 1 169 ? 12.016 12.158 -16.738 1.00 85.94 169 THR A O 1
ATOM 1294 N N . PHE A 1 170 ? 12.291 9.928 -16.651 1.00 87.00 170 PHE A N 1
ATOM 1295 C CA . PHE A 1 170 ? 10.953 9.595 -16.142 1.00 87.00 170 PHE A CA 1
ATOM 1296 C C . PHE A 1 170 ? 10.999 9.014 -14.721 1.00 87.00 170 PHE A C 1
ATOM 1298 O O . PHE A 1 170 ? 10.133 8.232 -14.340 1.00 87.00 170 PHE A O 1
ATOM 1305 N N . ASP A 1 171 ? 12.020 9.400 -13.957 1.00 87.69 171 ASP A N 1
ATOM 1306 C CA . ASP A 1 171 ? 12.307 8.904 -12.613 1.00 87.69 171 ASP A CA 1
ATOM 1307 C C . ASP A 1 171 ? 12.104 10.013 -11.566 1.00 87.69 171 ASP A C 1
ATOM 1309 O O . ASP A 1 171 ? 12.084 11.208 -11.879 1.00 87.69 171 ASP A O 1
ATOM 1313 N N . ASN A 1 172 ? 11.937 9.616 -10.310 1.00 91.00 172 ASN A N 1
ATOM 1314 C CA . ASN A 1 172 ? 11.887 10.498 -9.155 1.00 91.00 172 ASN A CA 1
ATOM 1315 C C . ASN A 1 172 ? 12.336 9.759 -7.878 1.00 91.00 172 ASN A C 1
ATOM 1317 O O . ASN A 1 172 ? 12.600 8.555 -7.864 1.00 91.00 172 ASN A O 1
ATOM 1321 N N . ASP A 1 173 ? 12.376 10.481 -6.758 1.00 93.25 173 ASP A N 1
ATOM 1322 C CA . ASP A 1 173 ? 12.773 9.922 -5.459 1.00 93.25 173 ASP A CA 1
ATOM 1323 C C . ASP A 1 173 ? 11.910 8.723 -5.028 1.00 93.25 173 ASP A C 1
ATOM 1325 O O . ASP A 1 173 ? 12.377 7.837 -4.314 1.00 93.25 173 ASP A O 1
ATOM 1329 N N . PHE A 1 174 ? 10.648 8.660 -5.468 1.00 94.44 174 PHE A N 1
ATOM 1330 C CA . PHE A 1 174 ? 9.780 7.528 -5.161 1.00 94.44 174 PHE A CA 1
ATOM 1331 C C . PHE A 1 174 ? 10.260 6.252 -5.859 1.00 94.44 174 PHE A C 1
ATOM 1333 O O . PHE A 1 174 ? 10.414 5.223 -5.194 1.00 94.44 174 PHE A O 1
ATOM 1340 N N . CYS A 1 175 ? 10.514 6.326 -7.166 1.00 93.88 175 CYS A N 1
ATOM 1341 C CA . CYS A 1 175 ? 10.971 5.206 -7.986 1.00 93.88 175 CYS A CA 1
ATOM 1342 C C . CYS A 1 175 ? 12.352 4.701 -7.544 1.00 93.88 175 CYS A C 1
ATOM 1344 O O . CYS A 1 175 ? 12.521 3.497 -7.322 1.00 93.88 175 CYS A O 1
ATOM 1346 N N . SER A 1 176 ? 13.305 5.609 -7.320 1.00 92.31 176 SER A N 1
ATOM 1347 C CA . SER A 1 176 ? 14.652 5.264 -6.846 1.00 92.31 176 SER A CA 1
ATOM 1348 C C . SER A 1 176 ? 14.651 4.626 -5.449 1.00 92.31 176 SER A C 1
ATOM 1350 O O . SER A 1 176 ? 15.245 3.561 -5.270 1.00 92.31 176 SER A O 1
ATOM 1352 N N . ALA A 1 177 ? 13.915 5.179 -4.475 1.00 94.38 177 ALA A N 1
ATOM 1353 C CA . ALA A 1 177 ? 13.832 4.620 -3.118 1.00 94.38 177 ALA A CA 1
ATOM 1354 C C . ALA A 1 177 ? 13.222 3.205 -3.069 1.00 94.38 177 ALA A C 1
ATOM 1356 O O . ALA A 1 177 ? 13.488 2.438 -2.142 1.00 94.38 177 ALA A O 1
ATOM 1357 N N . ARG A 1 178 ? 12.425 2.845 -4.081 1.00 95.69 178 ARG A N 1
ATOM 1358 C CA . ARG A 1 178 ? 11.793 1.524 -4.247 1.00 95.69 178 ARG A CA 1
ATOM 1359 C C . ARG A 1 178 ? 12.546 0.619 -5.218 1.00 95.69 178 ARG A C 1
ATOM 1361 O O . ARG A 1 178 ? 12.119 -0.504 -5.472 1.00 95.69 178 ARG A O 1
ATOM 1368 N N . GLY A 1 179 ? 13.672 1.091 -5.751 1.00 94.44 179 GLY A N 1
ATOM 1369 C CA . GLY A 1 179 ? 14.489 0.355 -6.703 1.00 94.44 179 GLY A CA 1
ATOM 1370 C C . GLY A 1 179 ? 13.723 -0.026 -7.970 1.00 94.44 179 GLY A C 1
ATOM 1371 O O . GLY A 1 179 ? 13.944 -1.106 -8.506 1.00 94.44 179 GLY A O 1
ATOM 1372 N N . LEU A 1 180 ? 12.787 0.791 -8.448 1.00 93.88 180 LEU A N 1
ATOM 1373 C CA . LEU A 1 180 ? 12.041 0.463 -9.672 1.00 93.88 180 LEU A CA 1
ATOM 1374 C C . LEU A 1 180 ? 12.902 0.615 -10.932 1.00 93.88 180 LEU A C 1
ATOM 1376 O O . LEU A 1 180 ? 12.627 -0.014 -11.952 1.00 93.88 180 LEU A O 1
ATOM 1380 N N . GLU A 1 181 ? 13.973 1.391 -10.833 1.00 87.94 181 GLU A N 1
ATOM 1381 C CA . GLU A 1 181 ? 14.853 1.730 -11.943 1.00 87.94 181 GLU A CA 1
ATOM 1382 C C . GLU A 1 181 ? 15.972 0.700 -12.163 1.00 87.94 181 GLU A C 1
ATOM 1384 O O . GLU A 1 181 ? 16.321 -0.059 -11.242 1.00 87.94 181 GLU A O 1
ATOM 1389 N N . PRO A 1 182 ? 16.565 0.662 -13.374 1.00 80.19 182 PRO A N 1
ATOM 1390 C CA . PRO A 1 182 ? 17.781 -0.096 -13.627 1.00 80.19 182 PRO A CA 1
ATOM 1391 C C . PRO A 1 182 ? 18.882 0.338 -12.659 1.00 80.19 182 PRO A C 1
ATOM 1393 O O . PRO A 1 182 ? 19.123 1.530 -12.470 1.00 80.19 182 PRO A O 1
ATOM 1396 N N . GLN A 1 183 ? 19.547 -0.634 -12.041 1.00 65.25 183 GLN A N 1
ATOM 1397 C CA . GLN A 1 183 ? 20.720 -0.349 -11.222 1.00 65.25 183 GLN A CA 1
ATOM 1398 C C . GLN A 1 183 ? 21.897 0.020 -12.149 1.00 65.25 183 GLN A C 1
ATOM 1400 O O . GLN A 1 183 ? 22.006 -0.584 -13.221 1.00 65.25 183 GLN A O 1
ATOM 1405 N N . PRO A 1 184 ? 22.724 1.017 -11.786 1.00 56.56 184 PRO A N 1
ATOM 1406 C CA . PRO A 1 184 ? 23.912 1.391 -12.552 1.00 56.56 184 PRO A CA 1
ATOM 1407 C C . PRO A 1 184 ? 24.973 0.283 -12.608 1.00 56.56 184 PRO A C 1
ATOM 1409 O O . PRO A 1 184 ? 25.025 -0.555 -11.678 1.00 56.56 184 PRO A O 1
#

pLDDT: mean 85.3, std 18.68, range [29.27, 98.69]